Protein AF-A0A1Y6FCI8-F1 (afdb_monomer)

Secondary structure (DSSP, 8-state):
-------------------------PPPPBPHHHHHHH---TT-EEEEEPS-S--HHHHHHHHHHHHHHTTT--SSEEEEEE--TTS-PPEEEEE-S-SSHHHHHHHHHHHHHHHS-TTSPPPEEEEEEEETT--TTS----HHHHHHHHHHGGG--S-EEEEE-SSSS-EEEEESTT-HHHHHHHHHHHHHHTT--S--EEEEETTTT-

Sequence (210 aa):
MRNVVALVVMLAPLVLATADAQDAVDPAPVGLAEARSALPDHRRYQVDLLPNDMSADQQTQLATMIGDAAAGQHFYGAVVSYRPAAGGTTEYKMRSGLHSRDAAKAGAMADCEAARAADDGACTLIGEIVPEGWSADMPELSHLAVQALTETAADLPGNVVVARSRAGDGFEIRSGDDVRQATLTACNAANVVAGLPEDCDIVIDDLAGR

pLDDT: mean 87.71, std 14.67, range [43.03, 98.38]

Solvent-accessible surface area (backbone atoms only — not comparable to full-atom values): 11856 Å² total; per-residue (Å²): 138,84,87,81,84,85,84,84,81,82,81,76,82,83,77,80,78,78,76,79,76,75,80,75,76,74,73,77,42,38,24,50,73,58,48,63,75,48,55,65,62,64,91,42,57,42,69,51,69,48,96,70,91,65,52,73,67,54,48,52,52,49,44,49,53,50,57,63,73,30,69,90,24,45,18,15,17,14,32,21,33,33,40,50,63,90,65,68,70,74,45,77,30,72,29,55,28,15,24,31,58,66,31,9,42,53,49,8,47,51,57,33,63,74,67,52,60,93,74,26,50,71,73,39,80,43,29,35,23,35,43,53,88,68,56,94,85,40,77,68,51,15,25,63,56,46,41,48,47,71,75,46,53,88,78,52,60,70,43,44,28,31,16,36,27,60,78,41,64,39,55,27,79,43,56,29,83,87,43,61,66,59,23,39,52,52,18,23,53,49,21,50,76,72,75,41,73,78,53,45,45,58,57,30,26,43,64,66,71,109

Structure (mmCIF, N/CA/C/O backbone):
data_AF-A0A1Y6FCI8-F1
#
_entry.id   AF-A0A1Y6FCI8-F1
#
loop_
_atom_site.group_PDB
_atom_site.id
_atom_site.type_symbol
_atom_site.label_atom_id
_atom_site.label_alt_id
_atom_site.label_comp_id
_atom_site.label_asym_id
_atom_site.label_entity_id
_atom_site.label_seq_id
_atom_site.pdbx_PDB_ins_code
_atom_site.Cartn_x
_atom_site.Cartn_y
_atom_site.Cartn_z
_atom_site.occupancy
_atom_site.B_iso_or_equiv
_atom_site.auth_seq_id
_atom_site.auth_comp_id
_atom_site.auth_asym_id
_atom_site.auth_atom_id
_atom_site.pdbx_PDB_model_num
ATOM 1 N N . MET A 1 1 ? 6.997 -68.085 -35.893 1.00 45.31 1 MET A N 1
ATOM 2 C CA . MET A 1 1 ? 7.831 -67.619 -34.765 1.00 45.31 1 MET A CA 1
ATOM 3 C C . MET A 1 1 ? 7.492 -66.147 -34.546 1.00 45.31 1 MET A C 1
ATOM 5 O O . MET A 1 1 ? 7.774 -65.349 -35.426 1.00 45.31 1 MET A O 1
ATOM 9 N N . ARG A 1 2 ? 6.735 -65.811 -33.491 1.00 45.22 2 ARG A N 1
ATOM 10 C CA . ARG A 1 2 ? 6.291 -64.436 -33.178 1.00 45.22 2 ARG A CA 1
ATOM 11 C C . ARG A 1 2 ? 7.153 -63.922 -32.026 1.00 45.22 2 ARG A C 1
ATOM 13 O O . ARG A 1 2 ? 7.054 -64.458 -30.929 1.00 45.22 2 ARG A O 1
ATOM 20 N N . ASN A 1 3 ? 7.989 -62.922 -32.293 1.00 47.25 3 ASN A N 1
ATOM 21 C CA . ASN A 1 3 ? 8.749 -62.218 -31.263 1.00 47.25 3 ASN A CA 1
ATOM 22 C C . ASN A 1 3 ? 7.829 -61.209 -30.571 1.00 47.25 3 ASN A C 1
ATOM 24 O O . ASN A 1 3 ? 7.273 -60.328 -31.223 1.00 47.25 3 ASN A O 1
ATOM 28 N N . VAL A 1 4 ? 7.664 -61.358 -29.258 1.00 49.19 4 VAL A N 1
ATOM 29 C CA . VAL A 1 4 ? 6.992 -60.390 -28.387 1.00 49.19 4 VAL A CA 1
ATOM 30 C C . VAL A 1 4 ? 8.080 -59.504 -27.788 1.00 49.19 4 VAL A C 1
ATOM 32 O O . VAL A 1 4 ? 8.947 -59.993 -27.069 1.00 49.19 4 VAL A O 1
ATOM 35 N N . VAL A 1 5 ? 8.058 -58.214 -28.116 1.00 57.81 5 VAL A N 1
ATOM 36 C CA . VAL A 1 5 ? 8.909 -57.196 -27.488 1.00 57.81 5 VAL A CA 1
ATOM 37 C C . VAL A 1 5 ? 8.182 -56.707 -26.238 1.00 57.81 5 VAL A C 1
ATOM 39 O O . VAL A 1 5 ? 7.086 -56.160 -26.334 1.00 57.81 5 VAL A O 1
ATOM 42 N N . ALA A 1 6 ? 8.768 -56.946 -25.065 1.00 52.00 6 ALA A N 1
ATOM 43 C CA . ALA A 1 6 ? 8.264 -56.453 -23.789 1.00 52.00 6 ALA A CA 1
ATOM 44 C C . ALA A 1 6 ? 8.743 -55.008 -23.569 1.00 52.00 6 ALA A C 1
ATOM 46 O O . ALA A 1 6 ? 9.943 -54.751 -23.487 1.00 52.00 6 ALA A O 1
ATOM 47 N N . LEU A 1 7 ? 7.797 -54.072 -23.488 1.00 56.78 7 LEU A N 1
ATOM 48 C CA . LEU A 1 7 ? 8.032 -52.672 -23.141 1.00 56.78 7 LEU A CA 1
ATOM 49 C C . LEU A 1 7 ? 7.990 -52.533 -21.612 1.00 56.78 7 LEU A C 1
ATOM 51 O O . LEU A 1 7 ? 6.944 -52.739 -21.000 1.00 56.78 7 LEU A O 1
ATOM 55 N N . VAL A 1 8 ? 9.124 -52.201 -20.994 1.00 51.06 8 VAL A N 1
ATOM 56 C CA . VAL A 1 8 ? 9.217 -51.895 -19.559 1.00 51.06 8 VAL A CA 1
ATOM 57 C C . VAL A 1 8 ? 9.052 -50.387 -19.384 1.00 51.06 8 VAL A C 1
ATOM 59 O O . VAL A 1 8 ? 9.936 -49.616 -19.747 1.00 51.06 8 VAL A O 1
ATOM 62 N N . VAL A 1 9 ? 7.909 -49.963 -18.844 1.00 54.16 9 VAL A N 1
ATOM 63 C CA . VAL A 1 9 ? 7.664 -48.576 -18.429 1.00 54.16 9 VAL A CA 1
ATOM 64 C C . VAL A 1 9 ? 8.183 -48.423 -17.000 1.00 54.16 9 VAL A C 1
ATOM 66 O O . VAL A 1 9 ? 7.612 -48.989 -16.070 1.00 54.16 9 VAL A O 1
ATOM 69 N N . MET A 1 10 ? 9.285 -47.693 -16.816 1.00 55.69 10 MET A N 1
ATOM 70 C CA . MET A 1 10 ? 9.748 -47.302 -15.483 1.00 55.69 10 MET A CA 1
ATOM 71 C C . MET A 1 10 ? 8.901 -46.126 -14.981 1.00 55.69 10 MET A C 1
ATOM 73 O O . MET A 1 10 ? 9.001 -45.016 -15.497 1.00 55.69 10 MET A O 1
ATOM 77 N N . LEU A 1 11 ? 8.058 -46.378 -13.980 1.00 48.91 11 LEU A N 1
ATOM 78 C CA . LEU A 1 11 ? 7.368 -45.350 -13.201 1.00 48.91 11 LEU A CA 1
ATOM 79 C C . LEU A 1 11 ? 8.359 -44.748 -12.197 1.00 48.91 11 LEU A C 1
ATOM 81 O O . LEU A 1 11 ? 8.739 -45.405 -11.230 1.00 48.91 11 LEU A O 1
ATOM 85 N N . ALA A 1 12 ? 8.786 -43.509 -12.432 1.00 55.06 12 ALA A N 1
ATOM 86 C CA . ALA A 1 12 ? 9.503 -42.729 -11.429 1.00 55.06 12 ALA A CA 1
ATOM 87 C C . ALA A 1 12 ? 8.506 -42.215 -10.367 1.00 55.06 12 ALA A C 1
ATOM 89 O O . ALA A 1 12 ? 7.431 -41.736 -10.736 1.00 55.06 12 ALA A O 1
ATOM 90 N N . PRO A 1 13 ? 8.824 -42.294 -9.063 1.00 53.09 13 PRO A N 1
ATOM 91 C CA . PRO A 1 13 ? 7.981 -41.719 -8.023 1.00 53.09 13 PRO A CA 1
ATOM 92 C C . PRO A 1 13 ? 8.046 -40.186 -8.080 1.00 53.09 13 PRO A C 1
ATOM 94 O O . PRO A 1 13 ? 9.117 -39.598 -7.926 1.00 53.09 13 PRO A O 1
ATOM 97 N N . LEU A 1 14 ? 6.895 -39.537 -8.286 1.00 55.41 14 LEU A N 1
ATOM 98 C CA . LEU A 1 14 ? 6.737 -38.108 -8.018 1.00 55.41 14 LEU A CA 1
ATOM 99 C C . LEU A 1 14 ? 6.895 -37.883 -6.510 1.00 55.41 14 LEU A C 1
ATOM 101 O O . LEU A 1 14 ? 6.026 -38.256 -5.723 1.00 55.41 14 LEU A O 1
ATOM 105 N N . VAL A 1 15 ? 7.999 -37.259 -6.111 1.00 57.56 15 VAL A N 1
ATOM 106 C CA . VAL A 1 15 ? 8.151 -36.691 -4.771 1.00 57.56 15 VAL A CA 1
ATOM 107 C C . VAL A 1 15 ? 7.419 -35.351 -4.781 1.00 57.56 15 VAL A C 1
ATOM 109 O O . VAL A 1 15 ? 7.914 -34.369 -5.329 1.00 57.56 15 VAL A O 1
ATOM 112 N N . LEU A 1 16 ? 6.204 -35.325 -4.233 1.00 53.41 16 LEU A N 1
ATOM 113 C CA . LEU A 1 16 ? 5.495 -34.086 -3.919 1.00 53.41 16 LEU A CA 1
ATOM 114 C C . LEU A 1 16 ? 6.252 -33.405 -2.775 1.00 53.41 16 LEU A C 1
ATOM 116 O O . LEU A 1 16 ? 6.176 -33.846 -1.631 1.00 53.41 16 LEU A O 1
ATOM 120 N N . ALA A 1 17 ? 7.018 -32.363 -3.091 1.00 52.50 17 ALA A N 1
ATOM 121 C CA . ALA A 1 17 ? 7.535 -31.455 -2.082 1.00 52.50 17 ALA A CA 1
ATOM 122 C C . ALA A 1 17 ? 6.341 -30.699 -1.486 1.00 52.50 17 ALA A C 1
ATOM 124 O O . ALA A 1 17 ? 5.744 -29.847 -2.143 1.00 52.50 17 ALA A O 1
ATOM 125 N N . THR A 1 18 ? 5.957 -31.042 -0.259 1.00 49.75 18 THR A N 1
ATOM 126 C CA . THR A 1 18 ? 5.088 -30.197 0.555 1.00 49.75 18 THR A CA 1
ATOM 127 C C . THR A 1 18 ? 5.903 -28.964 0.918 1.00 49.75 18 THR A C 1
ATOM 129 O O . THR A 1 18 ? 6.773 -29.028 1.783 1.00 49.75 18 THR A O 1
ATOM 132 N N . ALA A 1 19 ? 5.691 -27.865 0.197 1.00 51.84 19 ALA A N 1
ATOM 133 C CA . ALA A 1 19 ? 6.126 -26.564 0.667 1.00 51.84 19 ALA A CA 1
ATOM 134 C C . ALA A 1 19 ? 5.377 -26.308 1.978 1.00 51.84 19 ALA A C 1
ATOM 136 O O . ALA A 1 19 ? 4.152 -26.181 1.965 1.00 51.84 19 ALA A O 1
ATOM 137 N N . ASP A 1 20 ? 6.099 -26.316 3.096 1.00 45.00 20 ASP A N 1
ATOM 138 C CA . ASP A 1 20 ? 5.590 -25.819 4.367 1.00 45.00 20 ASP A CA 1
ATOM 139 C C . ASP A 1 20 ? 5.208 -24.353 4.148 1.00 45.00 20 ASP A C 1
ATOM 141 O O . ASP A 1 20 ? 6.061 -23.464 4.110 1.00 45.00 20 ASP A O 1
ATOM 145 N N . ALA A 1 21 ? 3.917 -24.108 3.926 1.00 50.94 21 ALA A N 1
ATOM 146 C CA . ALA A 1 21 ? 3.343 -22.788 4.070 1.00 50.94 21 ALA A CA 1
ATOM 147 C C . ALA A 1 21 ? 3.550 -22.418 5.538 1.00 50.94 21 ALA A C 1
ATOM 149 O O . ALA A 1 21 ? 2.872 -22.935 6.424 1.00 50.94 21 ALA A O 1
ATOM 150 N N . GLN A 1 22 ? 4.563 -21.601 5.811 1.00 43.03 22 GLN A N 1
ATOM 151 C CA . GLN A 1 22 ? 4.655 -20.923 7.089 1.00 43.03 22 GLN A CA 1
ATOM 152 C C . GLN A 1 22 ? 3.398 -20.057 7.172 1.00 43.03 22 GLN A C 1
ATOM 154 O O . GLN A 1 22 ? 3.310 -19.052 6.470 1.00 43.03 22 GLN A O 1
ATOM 159 N N . ASP A 1 23 ? 2.412 -20.493 7.959 1.00 45.12 23 ASP A N 1
ATOM 160 C CA . ASP A 1 23 ? 1.301 -19.649 8.387 1.00 45.12 23 ASP A CA 1
ATOM 161 C C . ASP A 1 23 ? 1.934 -18.440 9.078 1.00 45.12 23 ASP A C 1
ATOM 163 O O . ASP A 1 23 ? 2.352 -18.503 10.238 1.00 45.12 23 ASP A O 1
ATOM 167 N N . ALA A 1 24 ? 2.100 -17.355 8.325 1.00 53.94 24 ALA A N 1
ATOM 168 C CA . ALA A 1 24 ? 2.420 -16.065 8.891 1.00 53.94 24 ALA A CA 1
ATOM 169 C C . ALA A 1 24 ? 1.263 -15.741 9.836 1.00 53.94 24 ALA A C 1
ATOM 171 O O . ALA A 1 24 ? 0.135 -15.525 9.400 1.00 53.94 24 ALA A O 1
ATOM 172 N N . VAL A 1 25 ? 1.525 -15.818 11.139 1.00 59.06 25 VAL A N 1
ATOM 173 C CA . VAL A 1 25 ? 0.560 -15.403 12.151 1.00 59.06 25 VAL A CA 1
ATOM 174 C C . VAL A 1 25 ? 0.359 -13.911 11.941 1.00 59.06 25 VAL A C 1
ATOM 176 O O . VAL A 1 25 ? 1.290 -13.135 12.164 1.00 59.06 25 VAL A O 1
ATOM 179 N N . ASP A 1 26 ? -0.826 -13.532 11.462 1.00 68.06 26 ASP A N 1
ATOM 180 C CA . ASP A 1 26 ? -1.186 -12.129 11.295 1.00 68.06 26 ASP A CA 1
ATOM 181 C C . ASP A 1 26 ? -0.976 -11.410 12.646 1.00 68.06 26 ASP A C 1
ATOM 183 O O . ASP A 1 26 ? -1.334 -11.961 13.700 1.00 68.06 26 ASP A O 1
ATOM 187 N N . PRO A 1 27 ? -0.359 -10.213 12.659 1.00 74.56 27 PRO A N 1
ATOM 188 C CA . PRO A 1 27 ? -0.149 -9.480 13.897 1.00 74.56 27 PRO A CA 1
ATOM 189 C C . PRO A 1 27 ? -1.498 -9.225 14.574 1.00 74.56 27 PRO A C 1
ATOM 191 O O . PRO A 1 27 ? -2.494 -8.912 13.921 1.00 74.56 27 PRO A O 1
ATOM 194 N N . ALA A 1 28 ? -1.539 -9.383 15.897 1.00 86.12 28 ALA A N 1
ATOM 195 C CA . ALA A 1 28 ? -2.757 -9.128 16.652 1.00 86.12 28 ALA A CA 1
ATOM 196 C C . ALA A 1 28 ? -3.207 -7.662 16.465 1.00 86.12 28 ALA A C 1
ATOM 198 O O . ALA A 1 28 ? -2.347 -6.779 16.393 1.00 86.12 28 ALA A O 1
ATOM 199 N N . PRO A 1 29 ? -4.525 -7.381 16.423 1.00 91.94 29 PRO A N 1
ATOM 200 C CA . PRO A 1 29 ? -5.018 -6.010 16.376 1.00 91.94 29 PRO A CA 1
ATOM 201 C C . PRO A 1 29 ? -4.495 -5.188 17.555 1.00 91.94 29 PRO A C 1
ATOM 203 O O . PRO A 1 29 ? -4.464 -5.679 18.685 1.00 91.94 29 PRO A O 1
ATOM 206 N N . VAL A 1 30 ? -4.156 -3.926 17.303 1.00 92.06 30 VAL A N 1
ATOM 207 C CA . VAL A 1 30 ? -3.754 -2.971 18.348 1.00 92.06 30 VAL A CA 1
ATOM 208 C C . VAL A 1 30 ? -4.928 -2.084 18.771 1.00 92.06 30 VAL A C 1
ATOM 210 O O . VAL A 1 30 ? -5.897 -1.905 18.027 1.00 92.06 30 VAL A O 1
ATOM 213 N N . GLY A 1 31 ? -4.847 -1.494 19.965 1.00 92.06 31 GLY A N 1
ATOM 214 C CA . GLY A 1 31 ? -5.838 -0.514 20.422 1.00 92.06 31 GLY A CA 1
ATOM 215 C C . GLY A 1 31 ? -5.753 0.805 19.642 1.00 92.06 31 GLY A C 1
ATOM 216 O O . GLY A 1 31 ? -4.690 1.170 19.136 1.00 92.06 31 GLY A O 1
ATOM 217 N N . LEU A 1 32 ? -6.845 1.579 19.580 1.00 91.19 32 LEU A N 1
ATOM 218 C CA . LEU A 1 32 ? -6.868 2.834 18.812 1.00 91.19 32 LEU A CA 1
ATOM 219 C C . LEU A 1 32 ? -5.862 3.857 19.354 1.00 91.19 32 LEU A C 1
ATOM 221 O O . LEU A 1 32 ? -5.202 4.551 18.580 1.00 91.19 32 LEU A O 1
ATOM 225 N N . ALA A 1 33 ? -5.747 3.969 20.679 1.00 90.19 33 ALA A N 1
ATOM 226 C CA . ALA A 1 33 ? -4.816 4.903 21.310 1.00 90.19 33 ALA A CA 1
ATOM 227 C C . ALA A 1 33 ? -3.354 4.591 20.948 1.00 90.19 33 ALA A C 1
ATOM 229 O O . ALA A 1 33 ? -2.596 5.500 20.609 1.00 90.19 33 ALA A O 1
ATOM 230 N N . GLU A 1 34 ? -2.986 3.308 20.975 1.00 91.19 34 GLU A N 1
ATOM 231 C CA . GLU A 1 34 ? -1.666 2.827 20.569 1.00 91.19 34 GLU A CA 1
ATOM 232 C C . GLU A 1 34 ? -1.429 3.094 19.082 1.00 91.19 34 GLU A C 1
ATOM 234 O O . GLU A 1 34 ? -0.463 3.778 18.738 1.00 91.19 34 GLU A O 1
ATOM 239 N N . ALA A 1 35 ? -2.364 2.676 18.221 1.00 90.75 35 ALA A N 1
ATOM 240 C CA . ALA A 1 35 ? -2.282 2.900 16.783 1.00 90.75 35 ALA A CA 1
ATOM 241 C C . ALA A 1 35 ? -2.035 4.377 16.460 1.00 90.75 35 ALA A C 1
ATOM 243 O O . ALA A 1 35 ? -1.076 4.702 15.769 1.00 90.75 35 ALA A O 1
ATOM 244 N N . ARG A 1 36 ? -2.835 5.291 17.028 1.00 89.81 36 ARG A N 1
ATOM 245 C CA . ARG A 1 36 ? -2.711 6.742 16.801 1.00 89.81 36 ARG A CA 1
ATOM 246 C C . ARG A 1 36 ? -1.362 7.313 17.215 1.00 89.81 36 ARG A C 1
ATOM 248 O O . ARG A 1 36 ? -0.904 8.259 16.585 1.00 89.81 36 ARG A O 1
ATOM 255 N N . SER A 1 37 ? -0.748 6.774 18.265 1.00 89.94 37 SER A N 1
ATOM 256 C CA . SER A 1 37 ? 0.581 7.214 18.700 1.00 89.94 37 SER A CA 1
ATOM 257 C C . SER A 1 37 ? 1.697 6.778 17.746 1.00 89.94 37 SER A C 1
ATOM 259 O O . SER A 1 37 ? 2.744 7.420 17.709 1.00 89.94 37 SER A O 1
ATOM 261 N N . ALA A 1 38 ? 1.449 5.726 16.961 1.00 91.25 38 ALA A N 1
ATOM 262 C CA . ALA A 1 38 ? 2.383 5.160 15.996 1.00 91.25 38 ALA A CA 1
ATOM 263 C C . ALA A 1 38 ? 2.072 5.537 14.533 1.00 91.25 38 ALA A C 1
ATOM 265 O O . ALA A 1 38 ? 2.882 5.249 13.653 1.00 91.25 38 ALA A O 1
ATOM 266 N N . LEU A 1 39 ? 0.921 6.166 14.251 1.00 92.06 39 LEU A N 1
ATOM 267 C CA . LEU A 1 39 ? 0.559 6.581 12.895 1.00 92.06 39 LEU A CA 1
ATOM 268 C C . LEU A 1 39 ? 1.546 7.637 12.363 1.00 92.06 39 LEU A C 1
ATOM 270 O O . LEU A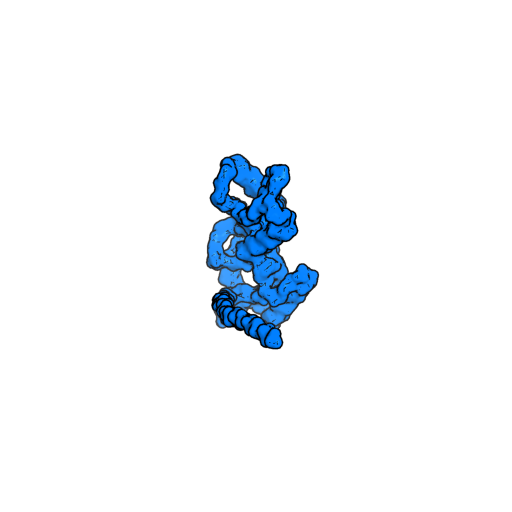 1 39 ? 1.819 8.625 13.052 1.00 92.06 39 LEU A O 1
ATOM 274 N N . PRO A 1 40 ? 2.036 7.490 11.122 1.00 92.62 40 PRO A N 1
ATOM 275 C CA . PRO A 1 40 ? 2.849 8.522 10.488 1.00 92.62 40 PRO A CA 1
ATOM 276 C C . PRO A 1 40 ? 2.016 9.775 10.151 1.00 92.62 40 PRO A C 1
ATOM 278 O O . PRO A 1 40 ? 0.791 9.711 10.024 1.00 92.62 40 PRO A O 1
ATOM 281 N N . ASP A 1 41 ? 2.672 10.927 9.937 1.00 92.19 41 ASP A N 1
ATOM 282 C CA . ASP A 1 41 ? 1.994 12.102 9.358 1.00 92.19 41 ASP A CA 1
ATOM 283 C C . ASP A 1 41 ? 1.572 11.756 7.929 1.00 92.19 41 ASP A C 1
ATOM 285 O O . ASP A 1 41 ? 2.421 11.646 7.044 1.00 92.19 41 ASP A O 1
ATOM 289 N N . HIS A 1 42 ? 0.263 11.613 7.696 1.00 91.50 42 HIS A N 1
ATOM 290 C CA . HIS A 1 42 ? -0.285 11.229 6.394 1.00 91.50 42 HIS A CA 1
ATOM 291 C C . HIS A 1 42 ? 0.193 12.128 5.245 1.00 91.50 42 HIS A C 1
ATOM 293 O O . HIS A 1 42 ? 0.170 11.695 4.102 1.00 91.50 42 HIS A O 1
ATOM 299 N N . ARG A 1 43 ? 0.676 13.348 5.500 1.00 91.25 43 ARG A N 1
ATOM 300 C CA . ARG A 1 43 ? 1.157 14.283 4.467 1.00 91.25 43 ARG A CA 1
ATOM 301 C C . ARG A 1 43 ? 2.636 14.115 4.113 1.00 91.25 43 ARG A C 1
ATOM 303 O O . ARG A 1 43 ? 3.095 14.769 3.180 1.00 91.25 43 ARG A O 1
ATOM 310 N N . ARG A 1 44 ? 3.391 13.305 4.859 1.00 93.50 44 ARG A N 1
ATOM 311 C CA . ARG A 1 44 ? 4.849 13.184 4.722 1.00 93.50 44 ARG A CA 1
ATOM 312 C C . ARG A 1 44 ? 5.249 11.790 4.272 1.00 93.50 44 ARG A C 1
ATOM 314 O O . ARG A 1 44 ? 4.962 10.804 4.944 1.00 93.50 44 ARG A O 1
ATOM 321 N N . TYR A 1 45 ? 5.951 11.721 3.153 1.00 94.69 45 TYR A N 1
ATOM 322 C CA . TYR A 1 45 ? 6.449 10.481 2.577 1.00 94.69 45 TYR A CA 1
ATOM 323 C C . TYR A 1 45 ? 7.825 10.692 1.966 1.00 94.69 45 TYR A C 1
ATOM 325 O O . TYR A 1 45 ? 8.253 11.823 1.730 1.00 94.69 45 TYR A O 1
ATOM 333 N N . GLN A 1 46 ? 8.493 9.582 1.692 1.00 93.62 46 GLN A N 1
ATOM 334 C CA . GLN A 1 46 ? 9.768 9.551 0.998 1.00 93.62 46 GLN A CA 1
ATOM 335 C C . GLN A 1 46 ? 9.737 8.496 -0.105 1.00 93.62 46 GLN A C 1
ATOM 337 O O . GLN A 1 46 ? 9.036 7.486 -0.006 1.00 93.62 46 GLN A O 1
ATOM 342 N N . VAL A 1 47 ? 10.495 8.765 -1.166 1.00 94.75 47 VAL A N 1
ATOM 343 C CA . VAL A 1 47 ? 10.775 7.800 -2.227 1.00 94.75 47 VAL A CA 1
ATOM 344 C C . VAL A 1 47 ? 12.166 7.239 -1.975 1.00 94.75 47 VAL A C 1
ATOM 346 O O . VAL A 1 47 ? 13.163 7.946 -2.131 1.00 94.75 47 VAL A O 1
ATOM 349 N N . ASP A 1 48 ? 12.219 5.966 -1.610 1.00 93.62 48 ASP A N 1
ATOM 350 C CA . ASP A 1 48 ? 13.458 5.241 -1.370 1.00 93.62 48 ASP A CA 1
ATOM 351 C C . ASP A 1 48 ? 13.828 4.483 -2.641 1.00 93.62 48 ASP A C 1
ATOM 353 O O . ASP A 1 48 ? 13.229 3.458 -2.969 1.00 93.62 48 ASP A O 1
ATOM 357 N N . LEU A 1 49 ? 14.810 4.993 -3.384 1.00 95.25 49 LEU A N 1
ATOM 358 C CA . LEU A 1 49 ? 15.360 4.266 -4.524 1.00 95.25 49 LEU A CA 1
ATOM 359 C C . LEU A 1 49 ? 16.319 3.185 -4.034 1.00 95.25 49 LEU A C 1
ATOM 361 O O . LEU A 1 49 ? 17.218 3.438 -3.229 1.00 95.25 49 LEU A O 1
ATOM 365 N N . LEU A 1 50 ? 16.147 1.974 -4.552 1.00 93.81 50 LEU A N 1
ATOM 366 C CA . LEU A 1 50 ? 17.058 0.873 -4.272 1.00 93.81 50 LEU A CA 1
ATOM 367 C C . LEU A 1 50 ? 18.387 1.085 -5.008 1.00 93.81 50 LEU A C 1
ATOM 369 O O . LEU A 1 50 ? 18.398 1.738 -6.058 1.00 93.81 50 LEU A O 1
ATOM 373 N N . PRO A 1 51 ? 19.507 0.531 -4.496 1.00 90.44 51 PRO A N 1
ATOM 374 C CA . PRO A 1 51 ? 20.809 0.656 -5.138 1.00 90.44 51 PRO A CA 1
ATOM 375 C C . PRO A 1 51 ? 20.751 0.310 -6.628 1.00 90.44 51 PRO A C 1
ATOM 377 O O . PRO A 1 51 ? 20.308 -0.772 -7.011 1.00 90.44 51 PRO A O 1
ATOM 380 N N . ASN A 1 52 ? 21.203 1.243 -7.459 1.00 86.19 52 ASN A N 1
ATOM 381 C CA . ASN A 1 52 ? 21.171 1.140 -8.912 1.00 86.19 52 ASN A CA 1
ATOM 382 C C . ASN A 1 52 ? 22.386 1.856 -9.528 1.00 86.19 52 ASN A C 1
ATOM 384 O O . ASN A 1 52 ? 23.202 2.452 -8.823 1.00 86.19 52 ASN A O 1
ATOM 388 N N . ASP A 1 53 ? 22.525 1.758 -10.847 1.00 88.19 53 ASP A N 1
ATOM 389 C CA . ASP A 1 53 ? 23.611 2.349 -11.631 1.00 88.19 53 ASP A CA 1
ATOM 390 C C . ASP A 1 53 ? 23.308 3.775 -12.132 1.00 88.19 53 ASP A C 1
ATOM 392 O O . ASP A 1 53 ? 24.112 4.354 -12.867 1.00 88.19 53 ASP A O 1
ATOM 396 N N . MET A 1 54 ? 22.177 4.366 -11.728 1.00 89.44 54 MET A N 1
ATOM 397 C CA . MET A 1 54 ? 21.803 5.724 -12.112 1.00 89.44 54 MET A CA 1
ATOM 398 C C . MET A 1 54 ? 22.674 6.758 -11.393 1.00 89.44 54 MET A C 1
ATOM 400 O O . MET A 1 54 ? 23.015 6.616 -10.215 1.00 89.44 54 MET A O 1
ATOM 404 N N . SER A 1 55 ? 22.984 7.855 -12.083 1.00 93.12 55 SER A N 1
ATOM 405 C CA . SER A 1 55 ? 23.617 9.022 -11.468 1.00 93.12 55 SER A CA 1
ATOM 406 C C . SER A 1 55 ? 22.700 9.679 -10.428 1.00 93.12 55 SER A C 1
ATOM 408 O O . SER A 1 55 ? 21.483 9.502 -10.454 1.00 93.12 55 SER A O 1
ATOM 410 N N . ALA A 1 56 ? 23.263 10.501 -9.539 1.00 93.12 56 ALA A N 1
ATOM 411 C CA . ALA A 1 56 ? 22.479 11.242 -8.546 1.00 93.12 56 ALA A CA 1
ATOM 412 C C . ALA A 1 56 ? 21.392 12.136 -9.184 1.00 93.12 56 ALA A C 1
ATOM 414 O O . ALA A 1 56 ? 20.278 12.226 -8.664 1.00 93.12 56 ALA A O 1
ATOM 415 N N . ASP A 1 57 ? 21.683 12.746 -10.337 1.00 94.88 57 ASP A N 1
ATOM 416 C CA . ASP A 1 57 ? 20.716 13.571 -11.071 1.00 94.88 57 ASP A CA 1
ATOM 417 C C . ASP A 1 57 ? 19.572 12.720 -11.643 1.00 94.88 57 ASP A C 1
ATOM 419 O O . ASP A 1 57 ? 18.405 13.098 -11.544 1.00 94.88 57 ASP A O 1
ATOM 423 N N . GLN A 1 58 ? 19.889 11.541 -12.192 1.00 92.00 58 GLN A N 1
ATOM 424 C CA . GLN A 1 58 ? 18.888 10.596 -12.699 1.00 92.00 58 GLN A CA 1
ATOM 425 C C . GLN A 1 58 ? 18.008 10.050 -11.570 1.00 92.00 58 GLN A C 1
ATOM 427 O O . GLN A 1 58 ? 16.791 9.975 -11.724 1.00 92.00 58 GLN A O 1
ATOM 432 N N . GLN A 1 59 ? 18.608 9.728 -10.422 1.00 93.00 59 GLN A N 1
ATOM 433 C CA . GLN A 1 59 ? 17.885 9.315 -9.219 1.00 93.00 59 GLN A CA 1
ATOM 434 C C . GLN A 1 59 ? 16.939 10.417 -8.732 1.00 93.00 59 GLN A C 1
ATOM 436 O O . GLN A 1 59 ? 15.764 10.157 -8.487 1.00 93.00 59 GLN A O 1
ATOM 441 N N . THR A 1 60 ? 17.408 11.664 -8.670 1.00 94.19 60 THR A N 1
ATOM 442 C CA . THR A 1 60 ? 16.576 12.814 -8.276 1.00 94.19 60 THR A CA 1
ATOM 443 C C . THR A 1 60 ? 15.401 13.015 -9.236 1.00 94.19 60 THR A C 1
ATOM 445 O O . THR A 1 60 ? 14.266 13.236 -8.806 1.00 94.19 60 THR A O 1
ATOM 448 N N . GLN A 1 61 ? 15.648 12.902 -10.543 1.00 93.62 61 GLN A N 1
ATOM 449 C CA . GLN A 1 61 ? 14.605 13.021 -11.559 1.00 93.62 61 GLN A CA 1
ATOM 450 C C . GLN A 1 61 ? 13.563 11.900 -11.445 1.00 93.62 61 GLN A C 1
ATOM 452 O O . GLN A 1 61 ? 12.363 12.173 -11.496 1.00 93.62 61 GLN A O 1
ATOM 457 N N . LEU A 1 62 ? 14.009 10.656 -11.255 1.00 92.31 62 LEU A N 1
ATOM 458 C CA . LEU A 1 62 ? 13.128 9.507 -11.068 1.00 92.31 62 LEU A CA 1
ATOM 459 C C . LEU A 1 62 ? 12.293 9.649 -9.791 1.00 92.31 62 LEU A C 1
ATOM 461 O O . LEU A 1 62 ? 11.078 9.487 -9.847 1.00 92.31 62 LEU A O 1
ATOM 465 N N . ALA A 1 63 ? 12.910 10.008 -8.664 1.00 92.81 63 ALA A N 1
ATOM 466 C CA . ALA A 1 63 ? 12.198 10.213 -7.405 1.00 92.81 63 ALA A CA 1
ATOM 467 C C . ALA A 1 63 ? 11.124 11.308 -7.520 1.00 92.81 63 ALA A C 1
ATOM 469 O O . ALA A 1 63 ? 10.014 11.128 -7.024 1.00 92.81 63 ALA A O 1
ATOM 470 N N . THR A 1 64 ? 11.419 12.400 -8.235 1.00 92.50 64 THR A N 1
ATOM 471 C CA . THR A 1 64 ? 10.441 13.467 -8.511 1.00 92.50 64 THR A CA 1
ATOM 472 C C . THR A 1 64 ? 9.258 12.937 -9.322 1.00 92.50 64 THR A C 1
ATOM 474 O O . THR A 1 64 ? 8.112 13.126 -8.930 1.00 92.50 64 THR A O 1
ATOM 477 N N . MET A 1 65 ? 9.526 12.202 -10.407 1.00 92.50 65 MET A N 1
ATOM 478 C CA . MET A 1 65 ? 8.477 11.602 -11.238 1.00 92.50 65 MET A CA 1
ATOM 479 C C . MET A 1 65 ? 7.595 10.626 -10.445 1.00 92.50 65 MET A C 1
ATOM 481 O O . MET A 1 65 ? 6.380 10.608 -10.630 1.00 92.50 65 MET A O 1
ATOM 485 N N . ILE A 1 66 ? 8.194 9.820 -9.565 1.00 92.44 66 ILE A N 1
ATOM 486 C CA . ILE A 1 66 ? 7.466 8.889 -8.694 1.00 92.44 66 ILE A CA 1
ATOM 487 C C . ILE A 1 66 ? 6.576 9.660 -7.715 1.00 92.44 66 ILE A C 1
ATOM 489 O O . ILE A 1 66 ? 5.402 9.324 -7.569 1.00 92.44 66 ILE A O 1
ATOM 493 N N . GLY A 1 67 ? 7.111 10.705 -7.075 1.00 89.31 67 GLY A N 1
ATOM 494 C CA . GLY A 1 67 ? 6.351 11.556 -6.159 1.00 89.31 67 GLY A CA 1
ATOM 495 C C . GLY A 1 67 ? 5.146 12.213 -6.834 1.00 89.31 67 GLY A C 1
ATOM 496 O O . GLY A 1 67 ? 4.039 12.167 -6.297 1.00 89.31 67 GLY A O 1
ATOM 497 N N . ASP A 1 68 ? 5.332 12.739 -8.046 1.00 90.25 68 ASP A N 1
ATOM 498 C CA . ASP A 1 68 ? 4.250 13.333 -8.838 1.00 90.25 68 ASP A CA 1
ATOM 499 C C . ASP A 1 68 ? 3.181 12.294 -9.222 1.00 90.25 68 ASP A C 1
ATOM 501 O O . ASP A 1 68 ? 1.983 12.574 -9.157 1.00 90.25 68 ASP A O 1
ATOM 505 N N . ALA A 1 69 ? 3.596 11.080 -9.598 1.00 88.69 69 ALA A N 1
ATOM 506 C CA . ALA A 1 69 ? 2.682 10.010 -9.994 1.00 88.69 69 ALA A CA 1
ATOM 507 C C . ALA A 1 69 ? 1.870 9.447 -8.814 1.00 88.69 69 ALA A C 1
ATOM 509 O O . ALA A 1 69 ? 0.743 8.992 -9.007 1.00 88.69 69 ALA A O 1
ATOM 510 N N . ALA A 1 70 ? 2.421 9.472 -7.600 1.00 86.50 70 ALA A N 1
ATOM 511 C CA . ALA A 1 70 ? 1.775 8.943 -6.402 1.00 86.50 70 ALA A CA 1
ATOM 512 C C . ALA A 1 70 ? 0.701 9.876 -5.804 1.00 86.50 70 ALA A C 1
ATOM 514 O O . ALA A 1 70 ? 0.142 9.545 -4.763 1.00 86.50 70 ALA A O 1
ATOM 515 N N . ALA A 1 71 ? 0.430 11.028 -6.432 1.00 73.88 71 ALA A N 1
ATOM 516 C CA . ALA A 1 71 ? -0.478 12.104 -6.014 1.00 73.88 71 ALA A CA 1
ATOM 517 C C . ALA A 1 71 ? -1.618 11.699 -5.048 1.00 73.88 71 ALA A C 1
ATOM 519 O O . ALA A 1 71 ? -2.687 11.252 -5.465 1.00 73.88 71 ALA A O 1
ATOM 520 N N . GLY A 1 72 ? -1.411 11.922 -3.743 1.00 75.94 72 GLY A N 1
ATOM 521 C CA . GLY A 1 72 ? -2.425 11.697 -2.701 1.00 75.94 72 GLY A CA 1
ATOM 522 C C . GLY A 1 72 ? -2.670 10.228 -2.334 1.00 75.94 72 GLY A C 1
ATOM 523 O O . GLY A 1 72 ? -3.604 9.934 -1.600 1.00 75.94 72 GLY A O 1
ATOM 524 N N . GLN A 1 73 ? -1.854 9.300 -2.830 1.00 83.56 73 GLN A N 1
ATOM 525 C CA . GLN A 1 73 ? -1.861 7.869 -2.506 1.00 83.56 73 GLN A CA 1
ATOM 526 C C . GLN A 1 73 ? -0.428 7.366 -2.300 1.00 83.56 73 GLN A C 1
ATOM 528 O O . GLN A 1 73 ? 0.008 6.361 -2.859 1.00 83.56 73 GLN A O 1
ATOM 533 N N . HIS A 1 74 ? 0.337 8.119 -1.519 1.00 84.69 74 HIS A N 1
ATOM 534 C CA . HIS A 1 74 ? 1.791 7.987 -1.442 1.00 84.69 74 HIS A CA 1
ATOM 535 C C . HIS A 1 74 ? 2.295 7.088 -0.311 1.00 84.69 74 HIS A C 1
ATOM 537 O O . HIS A 1 74 ? 3.500 6.928 -0.163 1.00 84.69 74 HIS A O 1
ATOM 543 N N . PHE A 1 75 ? 1.425 6.484 0.499 1.00 92.81 75 PHE A N 1
ATOM 544 C CA . PHE A 1 75 ? 1.877 5.429 1.410 1.00 92.81 75 PHE A CA 1
ATOM 545 C C . PHE A 1 75 ? 1.865 4.087 0.713 1.00 92.81 75 PHE A C 1
ATOM 547 O O . PHE A 1 75 ? 0.917 3.756 0.001 1.00 92.81 75 PHE A O 1
ATOM 554 N N . TYR A 1 76 ? 2.948 3.355 0.955 1.00 94.44 76 TYR A N 1
ATOM 555 C CA . TYR A 1 76 ? 3.201 2.015 0.460 1.00 94.44 76 TYR A CA 1
ATOM 556 C C . TYR A 1 76 ? 2.995 1.916 -1.049 1.00 94.44 76 TYR A C 1
ATOM 558 O O . TYR A 1 76 ? 2.007 1.386 -1.560 1.00 94.44 76 TYR A O 1
ATOM 566 N N . GLY A 1 77 ? 3.971 2.469 -1.762 1.00 96.19 77 GLY A N 1
ATOM 567 C CA . GLY A 1 77 ? 4.142 2.280 -3.191 1.00 96.19 77 GLY A CA 1
ATOM 568 C C . GLY A 1 77 ? 5.399 1.491 -3.526 1.00 96.19 77 GLY A C 1
ATOM 569 O O . GLY A 1 77 ? 6.339 1.420 -2.737 1.00 96.19 77 GLY A O 1
ATOM 570 N N . ALA A 1 78 ? 5.420 0.911 -4.717 1.00 97.38 78 ALA A N 1
ATOM 571 C CA . ALA A 1 78 ? 6.579 0.243 -5.282 1.00 97.38 78 ALA A CA 1
ATOM 572 C C . ALA A 1 78 ? 6.694 0.575 -6.766 1.00 97.38 78 ALA A C 1
ATOM 574 O O . ALA A 1 78 ? 5.691 0.687 -7.477 1.00 97.38 78 ALA A O 1
ATOM 575 N N . VAL A 1 79 ? 7.936 0.714 -7.220 1.00 96.88 79 VAL A N 1
ATOM 576 C CA . VAL A 1 79 ? 8.284 1.028 -8.601 1.00 96.88 79 VAL A CA 1
ATOM 577 C C . VAL A 1 79 ? 9.207 -0.055 -9.121 1.00 96.88 79 VAL A C 1
ATOM 579 O O . VAL A 1 79 ? 10.278 -0.314 -8.567 1.00 96.88 79 VAL A O 1
ATOM 582 N N . VAL A 1 80 ? 8.778 -0.688 -10.200 1.00 97.75 80 VAL A N 1
ATOM 583 C CA . VAL A 1 80 ? 9.473 -1.778 -10.875 1.00 97.75 80 VAL A CA 1
ATOM 584 C C . VAL A 1 80 ? 9.804 -1.321 -12.286 1.00 97.75 80 VAL A C 1
ATOM 586 O O . VAL A 1 80 ? 9.015 -0.616 -12.915 1.00 97.75 80 VAL A O 1
ATOM 589 N N . SER A 1 81 ? 10.966 -1.707 -12.795 1.00 96.44 81 SER A N 1
ATOM 590 C CA . SER A 1 81 ? 11.360 -1.427 -14.170 1.00 96.44 81 SER A CA 1
ATOM 591 C C . SER A 1 81 ? 11.702 -2.682 -14.950 1.00 96.44 81 SER A C 1
ATOM 593 O O . SER A 1 81 ? 12.039 -3.720 -14.381 1.00 96.44 81 SER A O 1
ATOM 595 N N . TYR A 1 82 ? 11.629 -2.569 -16.273 1.00 96.94 82 TYR A N 1
ATOM 596 C CA . TYR A 1 82 ? 12.150 -3.563 -17.202 1.00 96.94 82 TYR A CA 1
ATOM 597 C C . TYR A 1 82 ? 12.681 -2.878 -18.465 1.00 96.94 82 TYR A C 1
ATOM 599 O O . TYR A 1 82 ? 12.364 -1.721 -18.759 1.00 96.94 82 TYR A O 1
ATOM 607 N N . ARG A 1 83 ? 13.531 -3.584 -19.215 1.00 95.94 83 ARG A N 1
ATOM 608 C CA . ARG A 1 83 ? 14.136 -3.072 -20.450 1.00 95.94 83 ARG A CA 1
ATOM 609 C C . ARG A 1 83 ? 13.553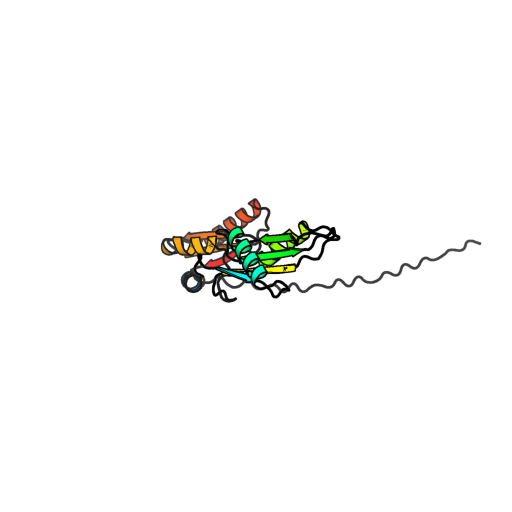 -3.794 -21.667 1.00 95.94 83 ARG A C 1
ATOM 611 O O . ARG A 1 83 ? 13.727 -5.009 -21.747 1.00 95.94 83 ARG A O 1
ATOM 618 N N . PRO A 1 84 ? 12.971 -3.074 -22.639 1.00 96.50 84 PRO A N 1
ATOM 619 C CA . PRO A 1 84 ? 12.484 -3.690 -23.867 1.00 96.50 84 PRO A CA 1
ATOM 620 C C . PRO A 1 84 ? 13.591 -4.345 -24.711 1.00 96.50 84 PRO A C 1
ATOM 622 O O . PRO A 1 84 ? 14.669 -3.764 -24.901 1.00 96.50 84 PRO A O 1
ATOM 625 N N . ALA A 1 85 ? 13.310 -5.524 -25.268 1.00 94.44 85 ALA A N 1
ATOM 626 C CA . ALA A 1 85 ? 14.243 -6.326 -26.067 1.00 94.44 85 ALA A CA 1
ATOM 627 C C . ALA A 1 85 ? 14.635 -5.655 -27.387 1.00 94.44 85 ALA A C 1
ATOM 629 O O . ALA A 1 85 ? 15.788 -5.719 -27.817 1.00 94.44 85 ALA A O 1
ATOM 630 N N . ALA A 1 86 ? 13.682 -4.950 -28.003 1.00 90.81 86 ALA A N 1
ATOM 631 C CA . ALA A 1 86 ? 13.857 -4.245 -29.272 1.00 90.81 86 ALA A CA 1
ATOM 632 C C . ALA A 1 86 ? 14.879 -3.089 -29.212 1.00 90.81 86 ALA A C 1
ATOM 634 O O . ALA A 1 86 ? 15.153 -2.451 -30.229 1.00 90.81 86 ALA A O 1
ATOM 635 N N . GLY A 1 87 ? 15.452 -2.820 -28.033 1.00 82.19 87 GLY A N 1
ATOM 636 C CA . GLY A 1 87 ? 16.192 -1.603 -27.752 1.00 82.19 87 GLY A CA 1
ATOM 637 C C . GLY A 1 87 ? 15.211 -0.452 -27.542 1.00 82.19 87 GLY A C 1
ATOM 638 O O . GLY A 1 87 ? 14.360 -0.170 -28.376 1.00 82.19 87 GLY A O 1
ATOM 639 N N . GLY A 1 88 ? 15.303 0.213 -26.398 1.00 87.19 88 GLY A N 1
ATOM 640 C CA . GLY A 1 88 ? 14.371 1.273 -26.036 1.00 87.19 88 GLY A CA 1
ATOM 641 C C . GLY A 1 88 ? 14.710 1.895 -24.691 1.00 87.19 88 GLY A C 1
ATOM 642 O O . GLY A 1 88 ? 15.704 1.529 -24.051 1.00 87.19 88 GLY A O 1
ATOM 643 N N . THR A 1 89 ? 13.878 2.852 -24.289 1.00 91.31 89 THR A N 1
ATOM 644 C CA . THR A 1 89 ? 13.907 3.441 -22.949 1.00 91.31 89 THR A CA 1
ATOM 645 C C . THR A 1 89 ? 13.439 2.403 -21.930 1.00 91.31 89 THR A C 1
ATOM 647 O O . THR A 1 89 ? 12.572 1.588 -22.229 1.00 91.31 89 THR A O 1
ATOM 650 N N . THR A 1 90 ? 14.032 2.413 -20.736 1.00 92.88 90 THR A N 1
ATOM 651 C CA . THR A 1 90 ? 13.549 1.622 -19.600 1.00 92.88 90 THR A CA 1
ATOM 652 C C . THR A 1 90 ? 12.099 1.988 -19.295 1.00 92.88 90 THR A C 1
ATOM 654 O O . THR A 1 90 ? 11.778 3.168 -19.156 1.00 92.88 90 THR A O 1
ATOM 657 N N . GLU A 1 91 ? 11.248 0.976 -19.182 1.00 95.19 91 GLU A N 1
ATOM 658 C CA . GLU A 1 91 ? 9.843 1.128 -18.819 1.00 95.19 91 GLU A CA 1
ATOM 659 C C . GLU A 1 91 ? 9.684 1.008 -17.305 1.00 95.19 91 GLU A C 1
ATOM 661 O O . GLU A 1 91 ? 10.401 0.244 -16.656 1.00 95.19 91 GLU A O 1
ATOM 666 N N . TYR A 1 92 ? 8.721 1.744 -16.750 1.00 95.06 92 TYR A N 1
ATOM 667 C CA . TYR A 1 92 ? 8.437 1.765 -15.317 1.00 95.06 92 TYR A CA 1
ATOM 668 C C . TYR A 1 92 ? 6.980 1.395 -15.060 1.00 95.06 92 TYR A C 1
ATOM 670 O O . TYR A 1 92 ? 6.070 1.871 -15.743 1.00 95.06 92 TYR A O 1
ATOM 678 N N . LYS A 1 93 ? 6.754 0.562 -14.048 1.00 96.25 93 LYS A N 1
ATOM 679 C CA . LYS A 1 93 ? 5.441 0.252 -13.488 1.00 96.25 93 LYS A CA 1
ATOM 680 C C . LYS A 1 93 ? 5.430 0.634 -12.027 1.00 96.25 93 LYS A C 1
ATOM 682 O O . LYS A 1 93 ? 6.391 0.381 -11.306 1.00 96.25 93 LYS A O 1
ATOM 687 N N . MET A 1 94 ? 4.338 1.253 -11.610 1.00 95.00 94 MET A N 1
ATOM 688 C CA . MET A 1 94 ? 4.153 1.695 -10.244 1.00 95.00 94 MET A CA 1
ATOM 689 C C . MET A 1 94 ? 2.804 1.220 -9.739 1.00 95.00 94 MET A C 1
ATOM 691 O O . MET A 1 94 ? 1.801 1.312 -10.447 1.00 95.00 94 MET A O 1
ATOM 695 N N . ARG A 1 95 ? 2.803 0.775 -8.489 1.00 94.94 95 ARG A N 1
ATOM 696 C CA . ARG A 1 95 ? 1.606 0.558 -7.686 1.00 94.94 95 ARG A CA 1
ATOM 697 C C . ARG A 1 95 ? 1.768 1.348 -6.398 1.00 94.94 95 ARG A C 1
ATOM 699 O O . ARG A 1 95 ? 2.849 1.317 -5.819 1.00 94.94 95 ARG A O 1
ATOM 706 N N . SER A 1 96 ? 0.740 2.060 -5.962 1.00 94.25 96 SER A N 1
ATOM 707 C CA . SER A 1 96 ? 0.757 2.854 -4.729 1.00 94.25 96 SER A CA 1
ATOM 708 C C . SER A 1 96 ? -0.618 2.850 -4.068 1.00 94.25 96 SER A C 1
ATOM 710 O O . SER A 1 96 ? -1.571 2.328 -4.645 1.00 94.25 96 SER A O 1
ATOM 712 N N . GLY A 1 97 ? -0.710 3.396 -2.853 1.00 93.00 97 GLY A N 1
ATOM 713 C CA . GLY A 1 97 ? -1.968 3.482 -2.109 1.00 93.00 97 GLY A CA 1
ATOM 714 C C . GLY A 1 97 ? -2.369 2.194 -1.392 1.00 93.00 97 GLY A C 1
ATOM 715 O O . GLY A 1 97 ? -3.497 2.099 -0.919 1.00 93.00 97 GLY A O 1
ATOM 716 N N . LEU A 1 98 ? -1.471 1.211 -1.288 1.00 95.88 98 LEU A N 1
ATOM 717 C CA . LEU A 1 98 ? -1.765 -0.048 -0.604 1.00 95.88 98 LEU A CA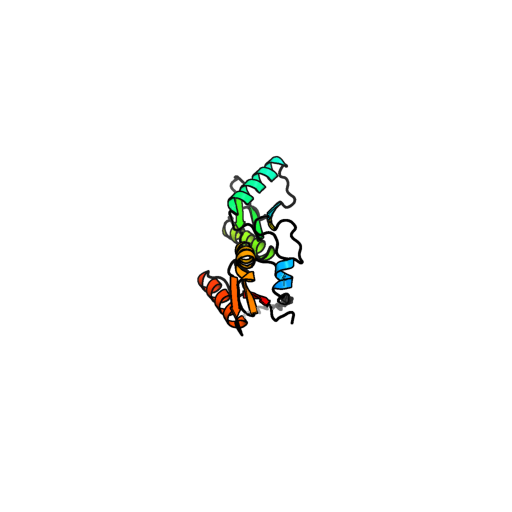 1
ATOM 718 C C . LEU A 1 98 ? -1.498 0.058 0.899 1.00 95.88 98 LEU A C 1
ATOM 720 O O . LEU A 1 98 ? -1.026 1.080 1.398 1.00 95.88 98 LEU A O 1
ATOM 724 N N . HIS A 1 99 ? -1.826 -0.995 1.644 1.00 96.19 99 HIS A N 1
ATOM 725 C CA . HIS A 1 99 ? -1.644 -0.995 3.093 1.00 96.19 99 HIS A CA 1
ATOM 726 C C . HIS A 1 99 ? -0.252 -1.417 3.559 1.00 96.19 99 HIS A C 1
ATOM 728 O O . HIS A 1 99 ? 0.086 -1.097 4.689 1.00 96.19 99 HIS A O 1
ATOM 734 N N . SER A 1 100 ? 0.555 -2.089 2.734 1.00 95.31 100 SER A N 1
ATOM 735 C CA . SER A 1 100 ? 1.884 -2.584 3.121 1.00 95.31 100 SER A CA 1
ATOM 736 C C . SER A 1 100 ? 2.902 -2.487 1.991 1.00 95.31 100 SER A C 1
ATOM 738 O O . SER A 1 100 ? 2.556 -2.481 0.802 1.00 95.31 100 SER A O 1
ATOM 740 N N . ARG A 1 101 ? 4.191 -2.460 2.359 1.00 95.06 101 ARG A N 1
ATOM 741 C CA . ARG A 1 101 ? 5.292 -2.484 1.378 1.00 95.06 101 ARG A CA 1
ATOM 742 C C . ARG A 1 101 ? 5.253 -3.749 0.532 1.00 95.06 101 ARG A C 1
ATOM 744 O O . ARG A 1 101 ? 5.490 -3.698 -0.672 1.00 95.06 101 ARG A O 1
ATOM 751 N N . ASP A 1 102 ? 4.949 -4.879 1.155 1.00 94.94 102 ASP A N 1
ATOM 752 C CA . ASP A 1 102 ? 4.968 -6.171 0.480 1.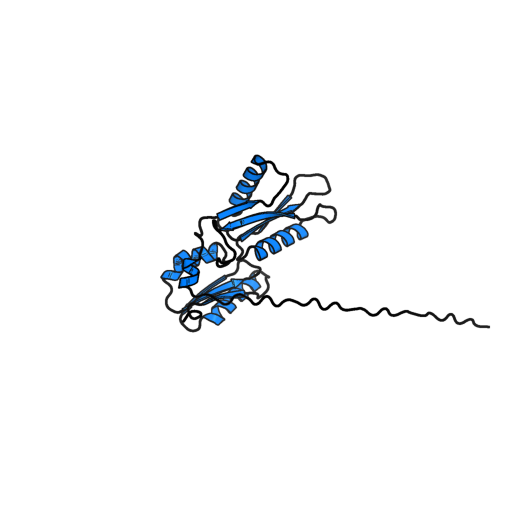00 94.94 102 ASP A CA 1
ATOM 753 C C . ASP A 1 102 ? 3.815 -6.309 -0.515 1.00 94.94 102 ASP A C 1
ATOM 755 O O . ASP A 1 102 ? 4.041 -6.769 -1.637 1.00 94.94 102 ASP A O 1
ATOM 759 N N . ALA A 1 103 ? 2.623 -5.802 -0.181 1.00 95.62 103 ALA A N 1
ATOM 760 C CA . ALA A 1 103 ? 1.518 -5.710 -1.131 1.00 95.62 103 ALA A CA 1
ATOM 761 C C . ALA A 1 103 ? 1.888 -4.827 -2.327 1.00 95.62 103 ALA A C 1
ATOM 763 O O . ALA A 1 103 ? 1.665 -5.209 -3.478 1.00 95.62 103 ALA A O 1
ATOM 764 N N . ALA A 1 104 ? 2.506 -3.666 -2.073 1.00 96.62 104 ALA A N 1
ATOM 765 C CA . ALA A 1 104 ? 2.914 -2.741 -3.128 1.00 96.62 104 ALA A CA 1
ATOM 766 C C . ALA A 1 104 ? 3.934 -3.381 -4.074 1.00 96.62 104 ALA A C 1
ATOM 768 O O . ALA A 1 104 ? 3.755 -3.334 -5.293 1.00 96.62 104 ALA A O 1
ATOM 769 N N . LYS A 1 105 ? 4.962 -4.043 -3.526 1.00 97.44 105 LYS A N 1
ATOM 770 C CA . LYS A 1 105 ? 5.973 -4.776 -4.304 1.00 97.44 105 LYS A CA 1
ATOM 771 C C . LYS A 1 105 ? 5.350 -5.886 -5.135 1.00 97.44 105 LYS A C 1
ATOM 773 O O . LYS A 1 105 ? 5.632 -5.970 -6.329 1.00 97.44 105 LYS A O 1
ATOM 778 N N . ALA A 1 106 ? 4.519 -6.728 -4.520 1.00 96.88 106 ALA A N 1
ATOM 779 C CA . ALA A 1 106 ? 3.873 -7.841 -5.205 1.00 96.88 106 ALA A CA 1
ATOM 780 C C . ALA A 1 106 ? 2.975 -7.342 -6.346 1.00 96.88 106 ALA A C 1
ATOM 782 O O . ALA A 1 106 ? 3.069 -7.848 -7.464 1.00 96.88 106 ALA A O 1
ATOM 783 N N . GLY A 1 107 ? 2.175 -6.301 -6.090 1.00 96.00 107 GLY A N 1
ATOM 784 C CA . GLY A 1 107 ? 1.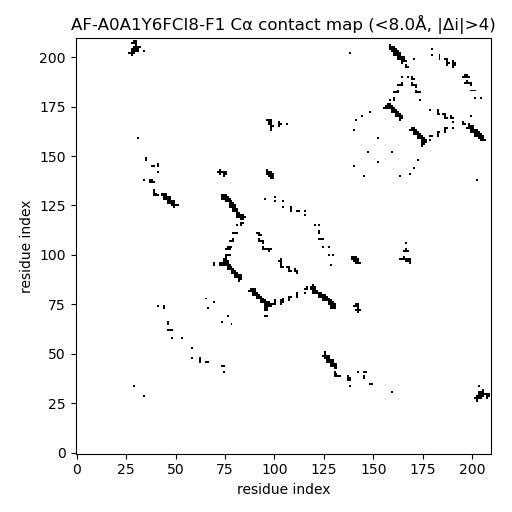320 -5.668 -7.090 1.00 96.00 107 GLY A CA 1
ATOM 785 C C . GLY A 1 107 ? 2.115 -5.058 -8.246 1.00 96.00 107 GLY A C 1
ATOM 786 O O . GLY A 1 107 ? 1.863 -5.392 -9.399 1.00 96.00 107 GLY A O 1
ATOM 787 N N . ALA A 1 108 ? 3.121 -4.227 -7.955 1.00 97.25 108 ALA A N 1
ATOM 788 C CA . ALA A 1 108 ? 3.945 -3.597 -8.990 1.00 97.25 108 ALA A CA 1
ATOM 789 C C . ALA A 1 108 ? 4.733 -4.624 -9.822 1.00 97.25 108 ALA A C 1
ATOM 791 O O . ALA A 1 108 ? 4.897 -4.451 -11.031 1.00 97.25 108 ALA A O 1
ATOM 792 N N . MET A 1 109 ? 5.200 -5.708 -9.193 1.00 98.12 109 MET A N 1
ATOM 793 C CA . MET A 1 109 ? 5.871 -6.807 -9.887 1.00 98.12 109 MET A CA 1
ATOM 794 C C . MET A 1 109 ? 4.905 -7.551 -10.811 1.00 98.12 109 MET A C 1
ATOM 796 O O . MET A 1 109 ? 5.236 -7.776 -11.971 1.00 98.12 109 MET A O 1
ATOM 800 N N . ALA A 1 110 ? 3.699 -7.877 -10.338 1.00 97.25 110 ALA A N 1
ATOM 801 C CA . ALA A 1 110 ? 2.674 -8.511 -11.162 1.00 97.25 110 ALA A CA 1
ATOM 802 C C . ALA A 1 110 ? 2.277 -7.630 -12.360 1.00 97.25 110 ALA A C 1
ATOM 804 O O . ALA A 1 110 ? 2.206 -8.123 -13.485 1.00 97.25 110 ALA A O 1
ATOM 805 N N . ASP A 1 111 ? 2.103 -6.322 -12.140 1.00 96.81 111 ASP A N 1
ATOM 806 C CA . ASP A 1 111 ? 1.787 -5.351 -13.194 1.00 96.81 111 ASP A CA 1
ATOM 807 C C . ASP A 1 111 ? 2.930 -5.232 -14.226 1.00 96.81 111 ASP A C 1
ATOM 809 O O . ASP A 1 111 ? 2.684 -5.047 -15.421 1.00 96.81 111 ASP A O 1
ATOM 813 N N . CYS A 1 112 ? 4.187 -5.368 -13.792 1.00 98.38 112 CYS A N 1
ATOM 814 C CA . CYS A 1 112 ? 5.353 -5.409 -14.674 1.00 98.38 112 CYS A CA 1
ATOM 815 C C . CYS A 1 112 ? 5.428 -6.698 -15.493 1.00 98.38 112 CYS A C 1
ATOM 817 O O . CYS A 1 112 ? 5.542 -6.640 -16.719 1.00 98.38 112 CYS A O 1
ATOM 819 N N . GLU A 1 113 ? 5.314 -7.851 -14.837 1.00 98.12 113 GLU A N 1
ATOM 820 C CA . GLU A 1 113 ? 5.379 -9.163 -15.483 1.00 98.12 113 GLU A CA 1
ATOM 821 C C . GLU A 1 113 ? 4.242 -9.357 -16.494 1.00 98.12 113 GLU A C 1
ATOM 823 O O . GLU A 1 113 ? 4.449 -9.944 -17.553 1.00 98.12 113 GLU A O 1
ATOM 828 N N . ALA A 1 114 ? 3.058 -8.805 -16.216 1.00 97.56 114 ALA A N 1
ATOM 829 C CA . ALA A 1 114 ? 1.939 -8.807 -17.153 1.00 97.56 114 ALA A CA 1
ATOM 830 C C . ALA A 1 114 ? 2.156 -7.887 -18.369 1.00 97.56 114 ALA A C 1
ATOM 832 O O . ALA A 1 114 ? 1.562 -8.117 -19.423 1.00 97.56 114 ALA A O 1
ATOM 833 N N . ALA A 1 115 ? 2.963 -6.832 -18.227 1.00 96.81 115 ALA A N 1
ATOM 834 C CA . ALA A 1 115 ? 3.179 -5.840 -19.275 1.00 96.81 115 ALA A CA 1
ATOM 835 C C . ALA A 1 115 ? 4.367 -6.156 -20.193 1.00 96.81 115 ALA A C 1
ATOM 837 O O . ALA A 1 115 ? 4.325 -5.779 -21.365 1.00 96.81 115 ALA A O 1
ATOM 838 N N . ARG A 1 116 ? 5.425 -6.788 -19.674 1.00 97.12 116 ARG A N 1
ATOM 839 C CA . ARG A 1 116 ? 6.640 -7.070 -20.449 1.00 97.12 116 ARG A CA 1
ATOM 840 C C . ARG A 1 116 ? 6.420 -8.186 -21.475 1.00 97.12 116 ARG A C 1
ATOM 842 O O . ARG A 1 116 ? 5.656 -9.125 -21.250 1.00 97.12 116 ARG A O 1
ATOM 849 N N . ALA A 1 117 ? 7.139 -8.122 -22.589 1.00 96.88 117 ALA A N 1
ATOM 850 C CA . ALA A 1 117 ? 7.237 -9.229 -23.529 1.00 96.88 117 ALA A CA 1
ATOM 851 C C . ALA A 1 117 ? 8.151 -10.345 -22.987 1.00 96.88 117 ALA A C 1
ATOM 853 O O . ALA A 1 117 ? 8.937 -10.163 -22.054 1.00 96.88 117 ALA A O 1
ATOM 854 N N . ALA A 1 118 ? 8.054 -11.536 -23.583 1.00 95.69 118 ALA A N 1
ATOM 855 C CA . ALA A 1 118 ? 8.827 -12.699 -23.145 1.00 95.69 118 ALA A CA 1
ATOM 856 C C . ALA A 1 118 ? 10.345 -12.530 -23.349 1.00 95.69 118 ALA A C 1
ATOM 858 O O . ALA A 1 118 ? 11.123 -13.123 -22.604 1.00 95.69 118 ALA A O 1
ATOM 859 N N . ASP A 1 119 ? 10.749 -11.749 -24.350 1.00 96.88 119 ASP A N 1
ATOM 860 C CA . ASP A 1 119 ? 12.136 -11.434 -24.694 1.00 96.88 119 ASP A CA 1
ATOM 861 C C . ASP A 1 119 ? 12.673 -10.170 -24.006 1.00 96.88 119 ASP A C 1
ATOM 863 O O . ASP A 1 119 ? 13.879 -9.915 -24.064 1.00 96.88 119 ASP A O 1
ATOM 867 N N . ASP A 1 120 ? 11.813 -9.402 -23.334 1.00 97.75 120 ASP A N 1
ATOM 868 C CA . ASP A 1 120 ? 12.226 -8.245 -22.545 1.00 97.75 120 ASP A CA 1
ATOM 869 C C . ASP A 1 120 ? 13.075 -8.658 -21.333 1.00 97.75 120 ASP A C 1
ATOM 871 O O . ASP A 1 120 ? 13.039 -9.795 -20.850 1.00 97.75 120 ASP A O 1
ATOM 875 N N . GLY A 1 121 ? 13.834 -7.695 -20.807 1.00 96.62 121 GLY A N 1
ATOM 876 C CA . GLY A 1 121 ? 14.547 -7.856 -19.546 1.00 96.62 121 GLY A CA 1
ATOM 877 C C . GLY A 1 121 ? 13.599 -8.174 -18.386 1.00 96.62 121 GLY A C 1
ATOM 878 O O . GLY A 1 121 ? 12.426 -7.802 -18.397 1.00 96.62 121 GLY A O 1
ATOM 879 N N . ALA A 1 122 ? 14.126 -8.848 -17.365 1.00 97.50 122 ALA A N 1
ATOM 880 C CA . ALA A 1 122 ? 13.361 -9.178 -16.170 1.00 97.50 122 ALA A CA 1
ATOM 881 C C . ALA A 1 122 ? 12.901 -7.919 -15.419 1.00 97.50 122 ALA A C 1
ATOM 883 O O . ALA A 1 122 ? 13.623 -6.917 -15.356 1.00 97.50 122 ALA A O 1
ATOM 884 N N . CYS A 1 123 ? 11.725 -8.008 -14.802 1.00 98.00 123 CYS A N 1
ATOM 885 C CA . CYS A 1 123 ? 11.227 -6.977 -13.909 1.00 98.00 123 CYS A CA 1
ATOM 886 C C . CYS A 1 123 ? 12.115 -6.861 -12.664 1.00 98.00 123 CYS A C 1
ATOM 888 O O . CYS A 1 123 ? 12.428 -7.850 -12.001 1.00 98.00 123 CYS A O 1
ATOM 890 N N . THR A 1 124 ? 12.529 -5.637 -12.345 1.00 97.25 124 THR A N 1
ATOM 891 C CA . THR A 1 124 ? 13.415 -5.330 -11.218 1.00 97.25 124 THR A CA 1
ATOM 892 C C . THR A 1 124 ? 12.794 -4.240 -10.357 1.00 97.25 124 THR A C 1
ATOM 894 O O . THR A 1 124 ? 12.430 -3.184 -10.865 1.00 97.25 124 THR A O 1
ATOM 897 N N . LEU A 1 125 ? 12.670 -4.477 -9.050 1.00 97.50 125 LEU A N 1
ATOM 898 C CA . LEU A 1 125 ? 12.263 -3.442 -8.098 1.00 97.50 125 LEU A CA 1
ATOM 899 C C . LEU A 1 125 ? 13.367 -2.382 -8.013 1.00 97.50 125 LEU A C 1
ATOM 901 O O . LEU A 1 125 ? 14.524 -2.721 -7.771 1.00 97.50 125 LEU A O 1
ATOM 905 N N . ILE A 1 126 ? 13.014 -1.114 -8.204 1.00 96.62 126 ILE A N 1
ATOM 906 C CA . ILE A 1 126 ? 13.980 -0.005 -8.210 1.00 96.62 126 ILE A CA 1
ATOM 907 C C . ILE A 1 126 ? 13.662 1.088 -7.197 1.00 96.62 126 ILE A C 1
ATOM 909 O O . ILE A 1 126 ? 14.514 1.933 -6.933 1.00 96.62 126 ILE A O 1
ATOM 913 N N . GLY A 1 127 ? 12.463 1.089 -6.624 1.00 96.06 127 GLY A N 1
ATOM 914 C CA . GLY A 1 127 ? 12.111 2.056 -5.603 1.00 96.06 127 GLY A CA 1
ATOM 915 C C . GLY A 1 127 ? 10.839 1.704 -4.861 1.00 96.06 127 GLY A C 1
ATOM 916 O O . GLY A 1 127 ? 10.027 0.896 -5.315 1.00 96.06 127 GLY A O 1
ATOM 917 N N . GLU A 1 128 ? 10.682 2.337 -3.711 1.00 96.31 128 GLU A N 1
ATOM 918 C CA . GLU A 1 128 ? 9.532 2.209 -2.832 1.00 96.31 128 GLU A CA 1
ATOM 919 C C . GLU A 1 128 ? 9.084 3.592 -2.368 1.00 96.31 128 GLU A C 1
ATOM 921 O O . GLU A 1 128 ? 9.876 4.531 -2.311 1.00 96.31 128 GLU A O 1
ATOM 926 N N . ILE A 1 129 ? 7.803 3.715 -2.044 1.00 95.81 129 ILE A N 1
ATOM 927 C CA . ILE A 1 129 ? 7.225 4.920 -1.459 1.00 95.81 129 ILE A CA 1
ATOM 928 C C . ILE A 1 129 ? 6.726 4.538 -0.077 1.00 95.81 129 ILE A C 1
ATOM 930 O O . ILE A 1 129 ? 5.869 3.662 0.058 1.00 95.81 129 ILE A O 1
ATOM 934 N N . VAL A 1 130 ? 7.280 5.164 0.951 1.00 95.31 130 VAL A N 1
ATOM 935 C CA . VAL A 1 130 ? 6.963 4.859 2.348 1.00 95.31 130 VAL A CA 1
ATOM 936 C C . VAL A 1 130 ? 6.659 6.145 3.111 1.00 95.31 130 VAL A C 1
ATOM 938 O O . VAL A 1 130 ? 7.098 7.225 2.698 1.00 95.31 130 VAL A O 1
ATOM 941 N N . PRO A 1 131 ? 5.908 6.067 4.222 1.00 95.25 131 PRO A N 1
ATOM 942 C CA . PRO A 1 131 ? 5.796 7.194 5.137 1.00 95.25 131 PRO A CA 1
ATOM 943 C C . PRO A 1 131 ? 7.176 7.687 5.586 1.00 95.25 131 PRO A C 1
ATOM 945 O O . PRO A 1 131 ? 8.101 6.895 5.772 1.00 95.25 131 PRO A O 1
ATOM 948 N N . GLU A 1 132 ? 7.330 8.994 5.781 1.00 93.94 132 GLU A N 1
ATOM 949 C CA . GLU A 1 132 ? 8.594 9.514 6.302 1.00 93.94 132 GLU A CA 1
ATOM 950 C C . GLU A 1 132 ? 8.826 9.006 7.733 1.00 93.94 132 GLU A C 1
ATOM 952 O O . GLU A 1 132 ? 7.932 9.066 8.579 1.00 93.94 132 GLU A O 1
ATOM 957 N N . GLY A 1 133 ? 10.035 8.508 8.006 1.00 90.38 133 GLY A N 1
ATOM 958 C CA . GLY A 1 133 ? 10.375 7.918 9.304 1.00 90.38 133 GLY A CA 1
ATOM 959 C C . GLY A 1 133 ? 9.812 6.512 9.528 1.00 90.38 133 GLY A C 1
ATOM 960 O O . GLY A 1 133 ? 9.826 6.049 10.667 1.00 90.38 133 GLY A O 1
ATOM 961 N N . TRP A 1 134 ? 9.331 5.845 8.472 1.00 92.06 134 TRP A N 1
ATOM 962 C CA . TRP A 1 134 ? 8.799 4.484 8.536 1.00 92.06 134 TRP A CA 1
ATOM 963 C C . TRP A 1 134 ? 9.732 3.497 9.258 1.00 92.06 134 TRP A C 1
ATOM 965 O O . TRP A 1 134 ? 10.952 3.500 9.068 1.00 92.06 134 TRP A O 1
ATOM 975 N N . SER A 1 135 ? 9.128 2.603 10.044 1.00 87.94 135 SER A N 1
ATOM 976 C CA . SER A 1 135 ? 9.766 1.421 10.625 1.00 87.94 135 SER A CA 1
ATOM 977 C C . SER A 1 135 ? 8.832 0.213 10.529 1.00 87.94 135 SER A C 1
ATOM 979 O O . SER A 1 135 ? 7.625 0.363 10.353 1.00 87.94 135 SER A O 1
ATOM 981 N N . ALA A 1 136 ? 9.384 -0.993 10.685 1.00 86.50 136 ALA A N 1
ATOM 982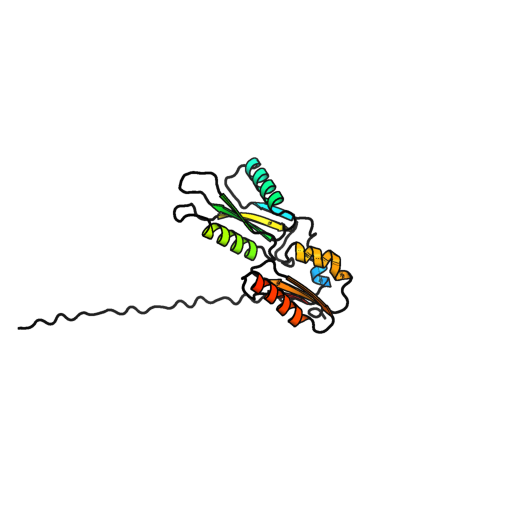 C CA . ALA A 1 136 ? 8.604 -2.234 10.668 1.00 86.50 136 ALA A CA 1
ATOM 983 C C . ALA A 1 136 ? 7.580 -2.341 11.817 1.00 86.50 136 ALA A C 1
ATOM 985 O O . ALA A 1 136 ? 6.674 -3.163 11.743 1.00 86.50 136 ALA A O 1
ATOM 986 N N . ASP A 1 137 ? 7.718 -1.510 12.854 1.00 83.38 137 ASP A N 1
ATOM 987 C CA . ASP A 1 137 ? 6.807 -1.471 14.000 1.00 83.38 137 ASP A CA 1
ATOM 988 C C . ASP A 1 137 ? 5.620 -0.514 13.774 1.00 83.38 137 ASP A C 1
ATOM 990 O O . ASP A 1 137 ? 4.699 -0.465 14.589 1.00 83.38 137 ASP A O 1
ATOM 994 N N . MET A 1 138 ? 5.630 0.282 12.694 1.00 85.50 138 MET A N 1
ATOM 995 C CA . MET A 1 138 ? 4.512 1.170 12.377 1.00 85.50 138 MET A CA 1
ATOM 996 C C . MET A 1 138 ? 3.313 0.383 11.842 1.00 85.50 138 MET A C 1
ATOM 998 O O . MET A 1 138 ? 3.491 -0.538 11.042 1.00 85.50 138 MET A O 1
ATOM 1002 N N . PRO A 1 139 ? 2.077 0.795 12.182 1.00 86.50 139 PRO A N 1
ATOM 1003 C CA . PRO A 1 139 ? 0.887 0.256 11.551 1.00 86.50 139 PRO A CA 1
ATOM 1004 C C . PRO A 1 139 ? 0.948 0.416 10.030 1.00 86.50 139 PRO A C 1
ATOM 1006 O O . PRO A 1 139 ? 1.082 1.513 9.478 1.00 86.50 139 PRO A O 1
ATOM 1009 N N . GLU A 1 140 ? 0.815 -0.705 9.343 1.00 92.38 140 GLU A N 1
ATOM 1010 C CA . GLU A 1 140 ? 0.754 -0.753 7.894 1.00 92.38 140 GLU A CA 1
ATOM 1011 C C . GLU A 1 140 ? -0.668 -0.380 7.429 1.00 92.38 140 GLU A C 1
ATOM 1013 O O . GLU A 1 140 ? -1.595 -1.187 7.372 1.00 92.38 140 GLU A O 1
ATOM 1018 N N . LEU A 1 141 ? -0.876 0.902 7.145 1.00 95.31 141 LEU A N 1
ATOM 1019 C CA . LEU A 1 141 ? -2.133 1.443 6.642 1.00 95.31 141 LEU A CA 1
ATOM 1020 C C . LEU A 1 141 ? -1.892 2.346 5.432 1.00 95.31 141 LEU A C 1
ATOM 1022 O O . LEU A 1 141 ? -0.960 3.150 5.423 1.00 95.31 141 LEU A O 1
ATOM 1026 N N . SER A 1 142 ? -2.763 2.247 4.428 1.00 96.12 142 SER A N 1
ATOM 1027 C CA . SER A 1 142 ? -2.725 3.109 3.253 1.00 96.12 142 SER A CA 1
ATOM 1028 C C . SER A 1 142 ? -2.872 4.577 3.641 1.00 96.12 142 SER A C 1
ATOM 1030 O O . SER A 1 142 ? -3.393 4.917 4.707 1.00 96.12 142 SER A O 1
ATOM 1032 N N . HIS A 1 143 ? -2.439 5.469 2.752 1.00 95.69 143 HIS A N 1
ATOM 1033 C CA . HIS A 1 143 ? -2.497 6.912 2.984 1.00 95.69 143 HIS A CA 1
ATOM 1034 C C . HIS A 1 143 ? -3.909 7.363 3.371 1.00 95.69 143 HIS A C 1
ATOM 1036 O O . HIS A 1 143 ? -4.081 8.079 4.355 1.00 95.69 143 HIS A O 1
ATOM 1042 N N . LEU A 1 144 ? -4.91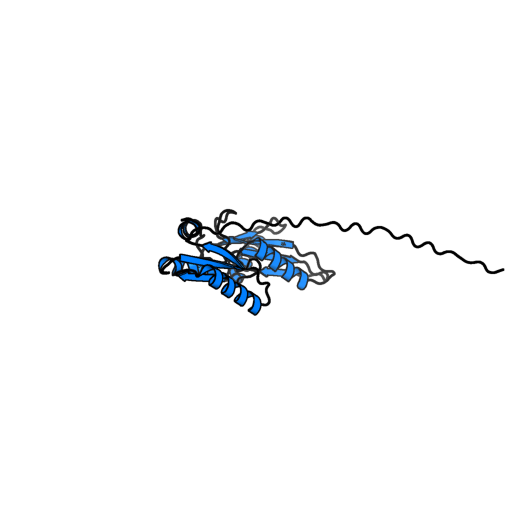4 6.882 2.634 1.00 95.06 144 LEU A N 1
ATOM 1043 C CA . LEU A 1 144 ? -6.315 7.221 2.863 1.00 95.06 144 LEU A CA 1
ATOM 1044 C C . LEU A 1 144 ? -6.830 6.673 4.197 1.00 95.06 144 LEU A C 1
ATOM 1046 O O . LEU A 1 144 ? -7.582 7.362 4.880 1.00 95.06 144 LEU A O 1
ATOM 1050 N N . ALA A 1 145 ? -6.391 5.483 4.613 1.00 95.56 145 ALA A N 1
ATOM 1051 C CA . ALA A 1 145 ? -6.753 4.936 5.916 1.00 95.56 145 ALA A CA 1
ATOM 1052 C C . ALA A 1 145 ? -6.123 5.736 7.069 1.00 95.56 145 ALA A C 1
ATOM 1054 O O . ALA A 1 145 ? -6.810 6.049 8.043 1.00 95.56 145 ALA A O 1
ATOM 1055 N N . VAL A 1 146 ? -4.846 6.126 6.955 1.00 95.56 146 VAL A N 1
ATOM 1056 C CA . VAL A 1 146 ? -4.187 6.984 7.959 1.00 95.56 146 VAL A CA 1
ATOM 1057 C C . VAL A 1 146 ? -4.835 8.367 8.008 1.00 95.56 146 VAL A C 1
ATOM 1059 O O . VAL A 1 146 ? -5.078 8.885 9.101 1.00 95.56 146 VAL A O 1
ATOM 1062 N N . GLN A 1 147 ? -5.143 8.959 6.850 1.00 94.62 147 GLN A N 1
ATOM 1063 C CA . GLN A 1 147 ? -5.842 10.239 6.762 1.00 94.62 147 GLN A CA 1
ATOM 1064 C C . GLN A 1 147 ? -7.209 10.153 7.447 1.00 94.62 147 GLN A C 1
ATOM 1066 O O . GLN A 1 147 ? -7.472 10.925 8.367 1.00 94.62 147 GLN A O 1
ATOM 1071 N N . ALA A 1 148 ? -8.037 9.177 7.061 1.00 93.81 148 ALA A N 1
ATOM 1072 C CA . ALA A 1 148 ? -9.359 8.977 7.640 1.00 93.81 148 ALA A CA 1
ATOM 1073 C C . ALA A 1 148 ? -9.276 8.793 9.161 1.00 93.81 148 ALA A C 1
ATOM 1075 O O . ALA A 1 148 ? -9.970 9.482 9.899 1.00 93.81 148 ALA A O 1
ATOM 1076 N N . LEU A 1 149 ? -8.363 7.957 9.662 1.00 92.62 149 LEU A N 1
ATOM 1077 C CA . LEU A 1 149 ? -8.191 7.787 11.108 1.00 92.62 149 LEU A CA 1
ATOM 1078 C C . LEU A 1 149 ? -7.740 9.066 11.815 1.00 92.62 149 LEU A C 1
ATOM 1080 O O . LEU A 1 149 ? -8.218 9.365 12.907 1.00 92.62 149 LEU A O 1
ATOM 1084 N N . THR A 1 150 ? -6.831 9.828 11.214 1.00 91.12 150 THR A N 1
ATOM 1085 C CA . THR A 1 150 ? -6.334 11.074 11.811 1.00 91.12 150 THR A CA 1
ATOM 1086 C C . THR A 1 150 ? -7.429 12.135 11.876 1.00 91.12 150 THR A C 1
ATOM 1088 O O . THR A 1 150 ? -7.527 12.850 12.874 1.00 91.12 150 THR A O 1
ATOM 1091 N N 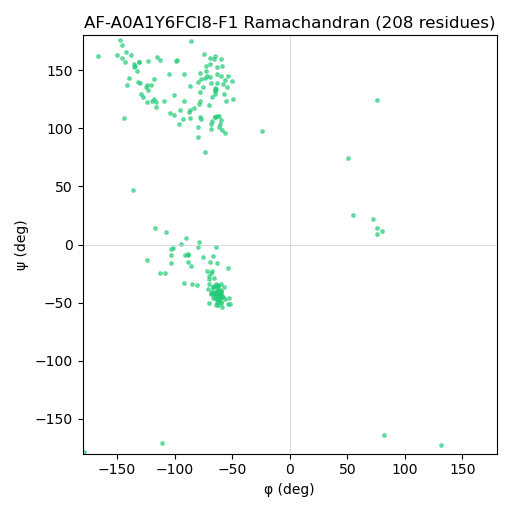. GLU A 1 151 ? -8.251 12.227 10.832 1.00 89.94 151 GLU A N 1
ATOM 1092 C CA . GLU A 1 151 ? -9.279 13.255 10.691 1.00 89.94 151 GLU A CA 1
ATOM 1093 C C . GLU A 1 151 ? -10.591 12.895 11.399 1.00 89.94 151 GLU A C 1
ATOM 1095 O O . GLU A 1 151 ? -11.240 13.792 11.929 1.00 89.94 151 GLU A O 1
ATOM 1100 N N . THR A 1 152 ? -10.984 11.615 11.445 1.00 85.62 152 THR A N 1
ATOM 1101 C CA . THR A 1 152 ? -12.319 11.216 11.926 1.00 85.62 152 THR A CA 1
ATOM 1102 C C . THR A 1 152 ? -12.313 10.433 13.235 1.00 85.62 152 THR A C 1
ATOM 1104 O O . THR A 1 152 ? -13.320 10.442 13.938 1.00 85.62 152 THR A O 1
ATOM 1107 N N . ALA A 1 153 ? -11.228 9.739 13.607 1.00 76.44 153 ALA A N 1
ATOM 1108 C CA . ALA A 1 153 ? -11.297 8.769 14.711 1.00 76.44 153 ALA A CA 1
ATOM 1109 C C . ALA A 1 153 ? -11.520 9.401 16.093 1.00 76.44 153 ALA A C 1
ATOM 1111 O O . ALA A 1 153 ? -12.031 8.732 16.985 1.00 76.44 153 ALA A O 1
ATOM 1112 N N . ALA A 1 154 ? -11.150 10.671 16.290 1.00 73.00 154 ALA A N 1
ATOM 1113 C CA . ALA A 1 154 ? -11.388 11.368 17.556 1.00 73.00 154 ALA A CA 1
ATOM 1114 C C . ALA A 1 154 ? -12.883 11.616 17.837 1.00 73.00 154 ALA A C 1
ATOM 1116 O O . ALA A 1 154 ? -13.259 11.755 18.999 1.00 73.00 154 ALA A O 1
ATOM 1117 N N . ASP A 1 155 ? -13.710 11.630 16.790 1.00 84.75 155 ASP A N 1
ATOM 1118 C CA . ASP A 1 155 ? -15.132 11.972 16.867 1.00 84.75 155 ASP A CA 1
ATOM 1119 C C . ASP A 1 155 ? -16.046 10.737 16.808 1.00 84.75 155 ASP A C 1
ATOM 1121 O O . ASP A 1 155 ? -17.268 10.851 16.936 1.00 84.75 155 ASP A O 1
ATOM 1125 N N . LEU A 1 156 ? -15.472 9.544 16.618 1.00 87.31 156 LEU A N 1
ATOM 1126 C CA . LEU A 1 156 ? -16.221 8.296 16.538 1.00 87.31 156 LEU A CA 1
ATOM 1127 C C . LEU A 1 156 ? -16.641 7.813 17.940 1.00 87.31 156 LEU A C 1
ATOM 1129 O O . LEU A 1 156 ? -15.783 7.596 18.797 1.00 87.31 156 LEU A O 1
ATOM 1133 N N . PRO A 1 157 ? -17.945 7.601 18.205 1.00 88.56 157 PRO A N 1
ATOM 1134 C CA . PRO A 1 157 ? -18.399 7.057 19.480 1.00 88.56 157 PRO A CA 1
ATOM 1135 C C . PRO A 1 157 ? -18.189 5.537 19.547 1.00 88.56 157 PRO A C 1
ATOM 1137 O O . PRO A 1 157 ? -18.380 4.836 18.553 1.00 88.56 157 PRO A O 1
ATOM 1140 N N . GLY A 1 158 ? -17.914 5.013 20.744 1.00 91.00 158 GLY A N 1
ATOM 1141 C CA . GLY A 1 158 ? -17.845 3.568 21.008 1.00 91.00 158 GLY A CA 1
ATOM 1142 C C . GLY A 1 158 ? -16.509 2.916 20.637 1.00 91.00 158 GLY A C 1
ATOM 1143 O O . GLY A 1 158 ? -15.501 3.602 20.485 1.00 91.00 158 GLY A O 1
ATOM 1144 N N . ASN A 1 159 ? -16.497 1.580 20.533 1.00 93.12 159 ASN A N 1
ATOM 1145 C CA . ASN A 1 159 ? -15.328 0.831 20.056 1.00 93.12 159 ASN A CA 1
ATOM 1146 C C . ASN A 1 159 ? -15.060 1.185 18.593 1.00 93.12 159 ASN A C 1
ATOM 1148 O O . ASN A 1 159 ? -15.994 1.136 17.800 1.00 93.12 159 ASN A O 1
ATOM 1152 N N . VAL A 1 160 ? -13.815 1.491 18.231 1.00 94.81 160 VAL A N 1
ATOM 1153 C CA . VAL A 1 160 ? -13.403 1.708 16.839 1.00 94.81 160 VAL A CA 1
ATOM 1154 C C . VAL A 1 160 ? -12.706 0.456 16.326 1.00 94.81 160 VAL A C 1
ATOM 1156 O O . VAL A 1 160 ? -11.754 -0.025 16.939 1.00 94.81 160 VAL A O 1
ATOM 1159 N N . VAL A 1 161 ? -13.161 -0.035 15.175 1.00 96.19 161 VAL A N 1
ATOM 1160 C CA . VAL A 1 161 ? -12.564 -1.177 14.480 1.00 96.19 161 VAL A CA 1
ATOM 1161 C C . VAL A 1 161 ? -12.170 -0.771 13.068 1.00 96.19 161 VAL A C 1
ATOM 1163 O O . VAL A 1 161 ? -12.981 -0.190 12.340 1.00 96.19 161 VAL A O 1
ATOM 1166 N N . VAL A 1 162 ? -10.949 -1.131 12.672 1.00 96.56 162 VAL A N 1
ATOM 1167 C CA . VAL A 1 162 ? -10.414 -0.907 11.325 1.00 96.56 162 VAL A CA 1
ATOM 1168 C C . VAL A 1 162 ? -10.065 -2.238 10.685 1.00 96.56 162 VAL A C 1
ATOM 1170 O O . VAL A 1 162 ? -9.256 -2.997 11.227 1.00 96.56 162 VAL A O 1
ATOM 1173 N N . ALA A 1 163 ? -10.662 -2.487 9.523 1.00 97.44 163 ALA A N 1
ATOM 1174 C CA . ALA A 1 163 ? -10.273 -3.567 8.631 1.00 97.44 163 ALA A CA 1
ATOM 1175 C C . ALA A 1 163 ? -9.505 -3.010 7.434 1.00 97.44 163 ALA A C 1
ATOM 1177 O O . ALA A 1 163 ? -9.832 -1.922 6.956 1.00 97.44 163 ALA A O 1
ATOM 1178 N N . ARG A 1 164 ? -8.541 -3.767 6.917 1.00 97.00 164 ARG A N 1
ATOM 1179 C CA . ARG A 1 164 ? -7.840 -3.462 5.662 1.00 97.00 164 ARG A CA 1
ATOM 1180 C C . ARG A 1 164 ? -7.723 -4.720 4.812 1.00 97.00 164 ARG A C 1
ATOM 1182 O O . ARG A 1 164 ? -7.707 -5.816 5.356 1.00 97.00 164 ARG A O 1
ATOM 1189 N N . SER A 1 165 ? -7.594 -4.563 3.503 1.00 96.75 165 SER A N 1
ATOM 1190 C CA . SER A 1 165 ? -7.169 -5.628 2.601 1.00 96.75 165 SER A CA 1
ATOM 1191 C C . SER A 1 165 ? -5.659 -5.823 2.698 1.00 96.75 165 SER A C 1
ATOM 1193 O O . SER A 1 165 ? -4.902 -4.855 2.821 1.00 96.75 165 SER A O 1
ATOM 1195 N N . ARG A 1 166 ? -5.214 -7.080 2.616 1.00 95.12 166 ARG A N 1
ATOM 1196 C CA . ARG A 1 166 ? -3.784 -7.418 2.632 1.00 95.12 166 ARG A CA 1
ATOM 1197 C C . ARG A 1 166 ? -3.126 -7.232 1.269 1.00 95.12 166 ARG A C 1
ATOM 1199 O O . ARG A 1 166 ? -1.969 -6.832 1.223 1.00 95.12 166 ARG A O 1
ATOM 1206 N N . ALA A 1 167 ? -3.836 -7.496 0.174 1.00 93.25 167 ALA A N 1
ATOM 1207 C CA . ALA A 1 167 ? -3.325 -7.351 -1.190 1.00 93.25 167 ALA A CA 1
ATOM 1208 C C . ALA A 1 167 ? -3.827 -6.089 -1.919 1.00 93.25 167 ALA A C 1
ATOM 1210 O O . ALA A 1 167 ? -3.272 -5.719 -2.955 1.00 93.25 167 ALA A O 1
ATOM 1211 N N . GLY A 1 168 ? -4.887 -5.456 -1.415 1.00 92.38 168 GLY A N 1
ATOM 1212 C CA . GLY A 1 168 ? -5.557 -4.309 -2.024 1.00 92.38 168 GLY A CA 1
ATOM 1213 C C . GLY A 1 168 ? -5.381 -2.995 -1.268 1.00 92.38 168 GLY A C 1
ATOM 1214 O O . GLY A 1 168 ? -4.576 -2.875 -0.346 1.00 92.38 168 GLY A O 1
ATOM 1215 N N . ASP A 1 169 ? -6.145 -1.996 -1.701 1.00 94.12 169 ASP A N 1
ATOM 1216 C CA . ASP A 1 169 ? -6.301 -0.669 -1.088 1.00 94.12 169 ASP A CA 1
ATOM 1217 C C . ASP A 1 169 ? -7.609 -0.539 -0.283 1.00 94.12 169 ASP A C 1
ATOM 1219 O O . ASP A 1 169 ? -7.871 0.499 0.328 1.00 94.12 169 ASP A O 1
ATOM 1223 N N . GLY A 1 170 ? -8.446 -1.582 -0.298 1.00 95.69 170 GLY A N 1
ATOM 1224 C CA . GLY A 1 170 ? -9.720 -1.614 0.406 1.00 95.69 170 GLY A CA 1
ATOM 1225 C C . GLY A 1 170 ? -9.538 -1.554 1.920 1.00 95.69 170 GLY A C 1
ATOM 1226 O O . GLY A 1 170 ? -8.737 -2.290 2.491 1.00 95.69 170 GLY A O 1
ATOM 1227 N N . PHE A 1 171 ? -10.325 -0.715 2.587 1.00 97.38 171 PHE A N 1
ATOM 1228 C CA . PHE A 1 171 ? -10.386 -0.644 4.043 1.00 97.38 171 PHE A CA 1
ATOM 1229 C C . PHE A 1 171 ? -11.774 -0.217 4.508 1.00 97.38 171 PHE A C 1
ATOM 1231 O O . PHE A 1 171 ? -12.562 0.329 3.738 1.00 97.38 171 PHE A O 1
ATOM 1238 N N . GLU A 1 172 ? -12.060 -0.451 5.783 1.00 97.31 172 GLU A N 1
ATOM 1239 C CA . GLU A 1 172 ? -13.288 -0.004 6.432 1.00 97.31 172 GLU A CA 1
ATOM 1240 C C . GLU A 1 172 ? -12.971 0.453 7.859 1.00 97.31 172 GLU A C 1
ATOM 1242 O O . GLU A 1 172 ? -12.249 -0.225 8.594 1.00 97.31 172 GLU A O 1
ATOM 1247 N N . ILE A 1 173 ? -13.557 1.578 8.270 1.00 96.12 173 ILE A N 1
ATOM 1248 C CA . ILE A 1 173 ? -13.523 2.075 9.649 1.00 96.12 173 ILE A CA 1
ATOM 1249 C C . ILE A 1 173 ? -14.960 2.108 10.163 1.00 96.12 173 ILE A C 1
ATOM 1251 O O . ILE A 1 173 ? -15.825 2.740 9.557 1.00 96.12 173 ILE A O 1
ATOM 1255 N N . ARG A 1 174 ? -15.226 1.455 11.296 1.00 95.94 174 ARG A N 1
ATOM 1256 C CA . ARG A 1 174 ? -16.528 1.534 11.976 1.00 95.94 174 ARG A CA 1
ATOM 1257 C C . ARG A 1 174 ? -16.359 1.835 13.442 1.00 95.94 174 ARG A C 1
ATOM 1259 O O . ARG A 1 174 ? -15.327 1.519 14.029 1.00 95.94 174 ARG A O 1
ATOM 1266 N N . SER A 1 175 ? -17.416 2.381 14.030 1.00 95.75 175 SER A N 1
ATOM 1267 C CA . SER A 1 175 ? -17.507 2.524 15.470 1.00 95.75 175 SER A CA 1
ATOM 1268 C C . SER A 1 175 ? -18.868 2.121 16.025 1.00 95.75 175 SER A C 1
ATOM 1270 O O . SER A 1 175 ? -19.878 2.171 15.319 1.00 95.75 175 SER A O 1
ATOM 1272 N N . GLY A 1 176 ? -18.880 1.689 17.283 1.00 93.94 176 GLY A N 1
ATOM 1273 C CA . GLY A 1 176 ? -20.073 1.238 17.997 1.00 93.94 176 GLY A CA 1
ATOM 1274 C C . GLY A 1 176 ? -19.858 -0.094 18.706 1.00 93.94 176 GLY A C 1
ATOM 1275 O O . GLY A 1 176 ? -18.747 -0.618 18.756 1.00 93.94 176 GLY A O 1
ATOM 1276 N N . ASP A 1 177 ? -20.935 -0.648 19.249 1.00 91.19 177 ASP A N 1
ATOM 1277 C CA . ASP A 1 177 ? -20.907 -1.954 19.905 1.00 91.19 177 ASP A CA 1
ATOM 1278 C C . ASP A 1 177 ? -20.946 -3.076 18.851 1.00 91.19 177 ASP A C 1
ATOM 1280 O O . ASP A 1 177 ? -21.645 -2.969 17.842 1.00 91.19 177 ASP A O 1
ATOM 1284 N N . ASP A 1 178 ? -20.172 -4.145 19.063 1.00 92.12 178 ASP A N 1
ATOM 1285 C CA . ASP A 1 178 ? -20.162 -5.363 18.233 1.00 92.12 178 ASP A CA 1
ATOM 1286 C C . ASP A 1 178 ? -19.911 -5.158 16.718 1.00 92.12 178 ASP A C 1
ATOM 1288 O O . ASP A 1 178 ? -20.278 -5.990 15.884 1.00 92.12 178 ASP A O 1
ATOM 1292 N N . VAL A 1 179 ? -19.228 -4.076 16.322 1.00 96.38 179 VAL A N 1
ATOM 1293 C CA . VAL A 1 179 ? -19.013 -3.736 14.898 1.00 96.38 179 VAL A CA 1
ATOM 1294 C C . VAL A 1 179 ? -17.958 -4.587 14.185 1.00 96.38 179 VAL A C 1
ATOM 1296 O O . VAL A 1 179 ? -17.879 -4.555 12.958 1.00 96.38 179 VAL A O 1
ATOM 1299 N N . ARG A 1 180 ? -17.179 -5.396 14.913 1.00 96.38 180 ARG A N 1
ATOM 1300 C CA . ARG A 1 180 ? -15.987 -6.083 14.389 1.00 96.38 180 ARG A CA 1
ATOM 1301 C C . ARG A 1 180 ? -16.245 -6.921 13.132 1.00 96.38 180 ARG A C 1
ATOM 1303 O O . ARG A 1 180 ? -15.543 -6.778 12.132 1.00 96.38 180 ARG A O 1
ATOM 1310 N N . GLN A 1 181 ? -17.258 -7.789 13.161 1.00 97.31 181 GLN A N 1
ATOM 1311 C CA . GLN A 1 181 ? -17.586 -8.649 12.016 1.00 97.31 181 GLN A CA 1
ATOM 1312 C C . GLN A 1 181 ? -18.164 -7.846 10.843 1.00 97.31 181 GLN A C 1
ATOM 1314 O O . GLN A 1 181 ? -17.916 -8.173 9.680 1.00 97.31 181 GLN A O 1
ATOM 1319 N N . ALA A 1 182 ? -18.923 -6.788 11.136 1.00 97.81 182 ALA A N 1
ATOM 1320 C CA . ALA A 1 182 ? -19.487 -5.919 10.112 1.00 97.81 182 ALA A CA 1
ATOM 1321 C C . ALA A 1 182 ? -18.386 -5.146 9.367 1.00 97.81 182 ALA A C 1
ATOM 1323 O O . ALA A 1 182 ? -18.481 -5.001 8.150 1.00 97.81 182 ALA A O 1
ATOM 1324 N N . THR A 1 183 ? -17.326 -4.727 10.068 1.00 97.94 183 THR A N 1
ATOM 1325 C CA . THR A 1 183 ? -16.153 -4.077 9.467 1.00 97.94 183 THR A CA 1
ATOM 1326 C C . THR A 1 183 ? -15.427 -5.012 8.497 1.00 97.94 183 THR A C 1
ATOM 1328 O O . THR A 1 183 ? -15.217 -4.643 7.344 1.00 97.94 183 THR A O 1
ATOM 1331 N N . LEU A 1 184 ? -15.124 -6.253 8.913 1.00 98.00 184 LEU A N 1
ATOM 1332 C CA . LEU A 1 184 ? -14.514 -7.261 8.025 1.00 98.00 184 LEU A CA 1
ATOM 1333 C C . LEU A 1 184 ? -15.373 -7.543 6.791 1.00 98.00 184 LEU A C 1
ATOM 1335 O O . LEU A 1 184 ? -14.867 -7.602 5.675 1.00 98.00 184 LEU A O 1
ATOM 1339 N N . THR A 1 185 ? -16.680 -7.706 6.997 1.00 98.25 185 THR A N 1
ATOM 1340 C CA . THR A 1 185 ? -17.623 -8.013 5.913 1.00 98.25 185 THR A CA 1
ATOM 1341 C C . THR A 1 185 ? -17.669 -6.884 4.886 1.00 98.25 185 THR A C 1
ATOM 1343 O O . THR A 1 185 ? -17.658 -7.148 3.688 1.00 98.25 185 THR A O 1
ATOM 1346 N N . ALA A 1 186 ? -17.697 -5.628 5.338 1.00 98.19 186 ALA A N 1
ATOM 1347 C CA . ALA A 1 186 ? -17.705 -4.470 4.449 1.00 98.19 186 ALA A CA 1
ATOM 1348 C C . ALA A 1 186 ? -16.392 -4.335 3.661 1.00 98.19 186 ALA A C 1
ATOM 1350 O O . ALA A 1 186 ? -16.439 -4.129 2.450 1.00 98.19 186 ALA A O 1
ATOM 1351 N N . CYS A 1 187 ? -15.243 -4.536 4.315 1.00 98.38 187 CYS A N 1
ATOM 1352 C CA . CYS A 1 187 ? -13.939 -4.540 3.648 1.00 98.38 187 CYS A CA 1
ATOM 1353 C C . CYS A 1 187 ? -13.859 -5.629 2.563 1.00 98.38 187 CYS A C 1
ATOM 1355 O O . CYS A 1 187 ? -13.561 -5.337 1.406 1.00 98.38 187 CYS A O 1
ATOM 1357 N N . ASN A 1 188 ? -14.226 -6.873 2.892 1.00 98.31 188 ASN A N 1
ATOM 1358 C CA . ASN A 1 188 ? -14.211 -7.975 1.926 1.00 98.31 188 ASN A CA 1
ATOM 1359 C C . ASN A 1 188 ? -15.203 -7.757 0.773 1.00 98.31 188 ASN A C 1
ATOM 1361 O O . ASN A 1 188 ? -14.888 -8.058 -0.377 1.00 98.31 188 ASN A O 1
ATOM 1365 N N . ALA A 1 189 ? -16.373 -7.170 1.042 1.00 97.50 189 ALA A N 1
ATOM 1366 C CA . ALA A 1 189 ? -17.317 -6.815 -0.013 1.00 97.50 189 ALA A CA 1
ATOM 1367 C C . ALA A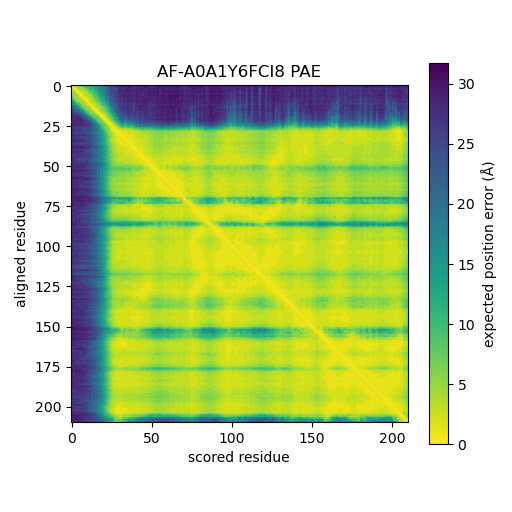 1 189 ? -16.722 -5.799 -1.005 1.00 97.50 189 ALA A C 1
ATOM 1369 O O . ALA A 1 189 ? -16.947 -5.926 -2.210 1.00 97.50 189 ALA A O 1
ATOM 1370 N N . ALA A 1 190 ? -15.938 -4.825 -0.526 1.00 94.69 190 ALA A N 1
ATOM 1371 C CA . ALA A 1 190 ? -15.227 -3.885 -1.392 1.00 94.69 190 ALA A CA 1
ATOM 1372 C C . ALA A 1 190 ? -14.177 -4.597 -2.265 1.00 94.69 190 ALA A C 1
ATOM 1374 O O . ALA A 1 190 ? -14.125 -4.352 -3.472 1.00 94.69 190 ALA A O 1
ATOM 1375 N N . ASN A 1 191 ? -13.422 -5.545 -1.699 1.00 94.69 191 ASN A N 1
ATOM 1376 C CA . ASN A 1 191 ? -12.467 -6.356 -2.462 1.00 94.69 191 ASN A CA 1
ATOM 1377 C C . ASN A 1 191 ? -13.140 -7.156 -3.578 1.00 94.69 191 ASN A C 1
ATOM 1379 O O . ASN A 1 191 ? -12.666 -7.142 -4.713 1.00 94.69 191 ASN A O 1
ATOM 1383 N N . VAL A 1 192 ? -14.272 -7.801 -3.290 1.00 95.94 192 VAL A N 1
ATOM 1384 C CA . VAL A 1 192 ? -15.020 -8.569 -4.297 1.00 95.94 192 VAL A CA 1
ATOM 1385 C C . VAL A 1 192 ? -15.455 -7.676 -5.461 1.00 95.94 192 VAL A C 1
ATOM 1387 O O . VAL A 1 192 ? -15.323 -8.074 -6.619 1.00 95.94 192 VAL A O 1
ATOM 1390 N N . VAL A 1 193 ? -15.923 -6.453 -5.183 1.00 95.06 193 VAL A N 1
ATOM 1391 C CA . VAL A 1 193 ? -16.275 -5.473 -6.228 1.00 95.06 193 VAL A CA 1
ATOM 1392 C C . VAL A 1 193 ? -15.055 -5.087 -7.073 1.00 95.06 193 VAL A C 1
ATOM 1394 O O . VAL A 1 193 ? -15.187 -4.918 -8.285 1.00 95.06 193 VAL A O 1
ATOM 1397 N N . ALA A 1 194 ? -13.873 -5.002 -6.461 1.00 90.38 194 ALA A N 1
ATOM 1398 C CA . ALA A 1 194 ? -12.605 -4.727 -7.138 1.00 90.38 194 ALA A CA 1
ATOM 1399 C C . ALA A 1 194 ? -11.984 -5.957 -7.839 1.00 90.38 194 ALA A C 1
ATOM 1401 O O . ALA A 1 194 ? -10.943 -5.831 -8.483 1.00 90.38 194 ALA A O 1
ATOM 1402 N N . GLY A 1 195 ? -12.598 -7.142 -7.735 1.00 94.12 195 GLY A N 1
ATOM 1403 C CA . GLY A 1 195 ? -12.052 -8.390 -8.280 1.00 94.12 195 GLY A CA 1
ATOM 1404 C C . GLY A 1 195 ? -10.846 -8.936 -7.505 1.00 94.12 195 GLY A C 1
ATOM 1405 O O . GLY A 1 195 ? -10.052 -9.693 -8.063 1.00 94.12 195 GLY A O 1
ATOM 1406 N N . LEU A 1 196 ? -10.699 -8.545 -6.239 1.00 92.88 196 LEU A N 1
ATOM 1407 C CA . LEU A 1 196 ? -9.651 -8.979 -5.316 1.00 92.88 196 LEU A CA 1
ATOM 1408 C C . LEU A 1 196 ? -10.164 -10.086 -4.375 1.00 92.88 196 LEU A C 1
ATOM 1410 O O . LEU A 1 196 ? -11.376 -10.211 -4.174 1.00 92.88 196 LEU A O 1
ATOM 1414 N N . PRO A 1 197 ? -9.268 -10.908 -3.794 1.00 94.19 197 PRO A N 1
ATOM 1415 C CA . PRO A 1 197 ? -9.660 -11.911 -2.810 1.00 94.19 197 PRO A CA 1
ATOM 1416 C C . PRO A 1 197 ? -10.247 -11.274 -1.543 1.00 94.19 197 PRO A C 1
ATOM 1418 O O . PRO A 1 197 ? -9.891 -10.163 -1.151 1.00 94.19 197 PRO A O 1
ATOM 1421 N N . GLU A 1 198 ? -11.118 -12.019 -0.866 1.00 96.81 198 GLU A N 1
ATOM 1422 C CA . GLU A 1 198 ? -11.600 -11.689 0.478 1.00 96.81 198 GLU A CA 1
ATOM 1423 C C . GLU A 1 198 ? -10.487 -11.950 1.502 1.00 96.81 198 GLU A C 1
ATOM 1425 O O . GLU A 1 198 ? -10.430 -13.002 2.139 1.00 96.81 198 GLU A O 1
ATOM 1430 N N . ASP A 1 199 ? -9.546 -11.017 1.601 1.00 96.25 199 ASP A N 1
ATOM 1431 C CA . ASP A 1 199 ? -8.323 -11.156 2.384 1.00 96.25 199 ASP A CA 1
ATOM 1432 C C . ASP A 1 199 ? -8.201 -10.146 3.526 1.00 96.25 199 ASP A C 1
ATOM 1434 O O . ASP A 1 199 ? -7.102 -9.998 4.069 1.00 96.25 199 ASP A O 1
ATOM 1438 N N . CYS A 1 200 ? -9.295 -9.465 3.882 1.00 97.31 200 CYS A N 1
ATOM 1439 C CA . CYS A 1 200 ? -9.243 -8.421 4.890 1.00 97.31 200 CYS A CA 1
ATOM 1440 C C . CYS A 1 200 ? -8.971 -8.962 6.300 1.00 97.31 200 CYS A C 1
ATOM 1442 O O . CYS A 1 200 ? -9.576 -9.949 6.731 1.00 97.31 200 CYS A O 1
ATOM 1444 N N . ASP A 1 201 ? -8.125 -8.251 7.044 1.00 96.62 201 ASP A N 1
ATOM 1445 C CA . ASP A 1 201 ? -7.824 -8.470 8.459 1.00 96.62 201 ASP A CA 1
ATOM 1446 C C . ASP A 1 201 ? -8.280 -7.273 9.311 1.00 96.62 201 ASP A C 1
ATOM 1448 O O . ASP A 1 201 ? -8.548 -6.185 8.801 1.00 96.62 201 ASP A O 1
ATOM 1452 N N . ILE A 1 202 ? -8.430 -7.483 10.625 1.00 96.31 202 ILE A N 1
ATOM 1453 C CA . ILE A 1 202 ? -8.620 -6.382 11.580 1.00 96.31 202 ILE A CA 1
ATOM 1454 C C . ILE A 1 202 ? -7.247 -5.980 12.092 1.00 96.31 202 ILE A C 1
ATOM 1456 O O . ILE A 1 202 ? -6.559 -6.809 12.678 1.00 96.31 202 ILE A O 1
ATOM 1460 N N . VAL A 1 203 ? -6.890 -4.709 11.933 1.00 95.12 203 VAL A N 1
ATOM 1461 C CA . VAL A 1 203 ? -5.603 -4.169 12.404 1.00 95.12 203 VAL A CA 1
ATOM 1462 C C . VAL A 1 203 ? -5.732 -3.250 13.605 1.00 95.12 203 VAL A C 1
ATOM 1464 O O . VAL A 1 203 ? -4.785 -3.110 14.374 1.00 95.12 203 VAL A O 1
ATOM 1467 N N . ILE A 1 204 ? -6.904 -2.646 13.793 1.00 94.50 204 ILE A N 1
ATOM 1468 C CA . ILE A 1 204 ? -7.208 -1.840 14.974 1.00 94.50 204 ILE A CA 1
ATOM 1469 C C . ILE A 1 204 ? -8.529 -2.329 15.547 1.00 94.50 204 ILE A C 1
ATOM 1471 O O . ILE A 1 204 ? -9.518 -2.439 14.821 1.00 94.50 204 ILE A O 1
ATOM 1475 N N . ASP A 1 205 ? -8.535 -2.598 16.846 1.00 94.88 205 ASP A N 1
ATOM 1476 C CA . ASP A 1 205 ? -9.724 -2.899 17.637 1.00 94.88 205 ASP A CA 1
ATOM 1477 C C . ASP A 1 205 ? -9.519 -2.276 19.022 1.00 94.88 205 ASP A C 1
ATOM 1479 O O . ASP A 1 205 ? -8.668 -2.715 19.795 1.00 94.88 205 ASP A O 1
ATOM 1483 N N . ASP A 1 206 ? -10.258 -1.214 19.340 1.00 88.19 206 ASP A N 1
ATOM 1484 C CA . ASP A 1 206 ? -10.070 -0.456 20.586 1.00 88.19 206 ASP A CA 1
ATOM 1485 C C . ASP A 1 206 ? -10.426 -1.258 21.857 1.00 88.19 206 ASP A C 1
ATOM 1487 O O . ASP A 1 206 ? -10.110 -0.849 22.980 1.00 88.19 206 ASP A O 1
ATOM 1491 N N . LEU A 1 207 ? -11.044 -2.433 21.699 1.00 86.62 207 LEU A N 1
ATOM 1492 C CA . LEU A 1 207 ? -11.241 -3.396 22.782 1.00 86.62 207 LEU A CA 1
ATOM 1493 C C . LEU A 1 207 ? -10.077 -4.382 22.953 1.00 86.62 207 LEU A C 1
ATOM 1495 O O . LEU A 1 207 ? -9.995 -5.006 24.006 1.00 86.62 207 LEU A O 1
ATOM 1499 N N . ALA A 1 208 ? -9.159 -4.514 21.989 1.00 72.12 208 ALA A N 1
ATOM 1500 C CA . ALA A 1 208 ? -8.057 -5.482 22.061 1.00 72.12 208 ALA A CA 1
ATOM 1501 C C . ALA A 1 208 ? -6.997 -5.149 23.132 1.00 72.12 208 ALA A C 1
ATOM 1503 O O . ALA A 1 208 ? -6.209 -6.017 23.502 1.00 72.12 208 ALA A O 1
ATOM 1504 N N . GLY A 1 209 ? -6.988 -3.916 23.653 1.00 56.81 209 GLY A N 1
ATOM 1505 C CA . GLY A 1 209 ? -6.065 -3.452 24.698 1.00 56.81 209 GLY A CA 1
ATOM 1506 C C . GLY A 1 209 ? -6.688 -3.246 26.085 1.00 56.81 209 GLY A C 1
ATOM 1507 O O . GLY A 1 209 ? -6.051 -2.610 26.927 1.00 56.81 209 GLY A O 1
ATOM 1508 N N . ARG A 1 210 ? -7.927 -3.702 26.316 1.00 56.81 210 ARG A N 1
ATOM 1509 C CA . ARG A 1 210 ? -8.667 -3.506 27.578 1.00 56.81 210 ARG A CA 1
ATOM 1510 C C . ARG A 1 210 ? -8.881 -4.801 28.352 1.00 56.81 210 ARG A C 1
ATOM 1512 O O . ARG A 1 210 ? -9.037 -5.861 27.714 1.00 56.81 210 ARG A O 1
#

Radius of gyration: 23.22 Å; Cα contacts (8 Å, |Δi|>4): 379; chains: 1; bounding box: 44×82×62 Å

Foldseek 3Di:
DDDDDDDDDDDDDPDPPPPPPPPPPPDDADALVVQLVQQFDLVAKFKFFDDDPDDPVRVVVVRVVLVVVCVQFQAQKWKKWWAAQVGDDIDIFMDTQAQDVVLRVVVRQVVVVVPHDPRIGHIGTTIIMHGVPDDPPHGRAISVRSVCCVPPVVPAPAKWWKKHAPNDNFIFIHHDPPCHVVRLVRSQVVCVVVVHHSRIDIHYTNVVVD

Mean predicted aligned error: 8.17 Å

Organism: NCBI:txid1096929

Nearest PDB structures (foldseek):
  4irc-assembly1_F  TM=4.120E-01  e=2.364E-01  Escherichia coli K-12
  5c5j-assembly1_F  TM=3.354E-01  e=4.026E-01  Escherichia coli
  4yr2-assembly1_A  TM=3.485E-01  e=8.684E-01  Homo sapiens
  5l9w-assembly2_b  TM=2.947E-01  e=6.090E-01  Aromatoleum aromaticum EbN1
  5ulx-assembly1_A  TM=2.657E-01  e=1.664E+00  Homo sapiens